Protein AF-A0AAE9WP97-F1 (afdb_monomer_lite)

Secondary structure (DSSP, 8-state):
--HHHHHHHHHHHHHHHSHHHHHHHHHHHHHTT-HHHHHHS-HHHHHHHHHHHHHHHHH-THHHHHTHHHHHHHHH---TTHHHHHHHHHHHHHHHHHT----HHHHHHHHHHHHHHHHT-----HHHHHHHHHHHHHHHHH-HHHHHHHHHHHHH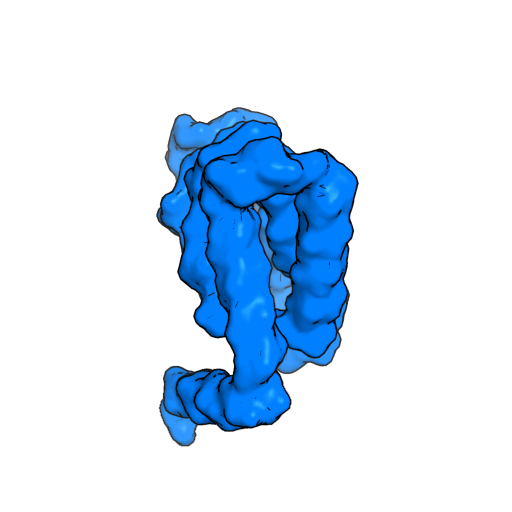HHHSTTS-HHHHHHHHHHHHHHHHHHHHHHT-

Foldseek 3Di:
DDLVVVVVVVLVVVCVVCVVLLVVLLVLLVLLQDQVSVVVDDPVNNVVSLVVNLVSCLVVVCSCLVCLVSLLVSQVRDYPCNVVNLLSSLVSLLVSQVSDPDDPSVLVSSVVSLLVSLVPDLNQDPSNLVSSLNSLLSSLLVPVVCVVVSLVSLVVVLVPPRHDPVSNVVSVVSSVVSVVSVVVVVVD

pLDDT: mean 73.39, std 14.15, range [27.31, 90.81]

Structure (mmCIF, N/CA/C/O backbone):
data_AF-A0AAE9WP97-F1
#
_entry.id   AF-A0AAE9WP97-F1
#
loop_
_atom_site.group_PDB
_atom_site.id
_atom_site.type_symbol
_atom_site.label_atom_id
_atom_site.label_alt_id
_atom_site.label_comp_id
_atom_site.label_asym_id
_atom_site.label_entity_id
_atom_site.label_seq_id
_atom_site.pdbx_PDB_ins_code
_atom_site.Cartn_x
_atom_site.Cartn_y
_atom_site.Cartn_z
_atom_site.occupancy
_atom_site.B_iso_or_equiv
_atom_site.auth_seq_id
_atom_site.auth_comp_id
_atom_site.auth_asym_id
_atom_site.auth_atom_id
_atom_site.pdbx_PDB_model_num
ATOM 1 N N . MET A 1 1 ? -30.668 -9.264 4.428 1.00 39.56 1 MET A N 1
ATOM 2 C CA . MET A 1 1 ? -29.769 -9.662 3.318 1.00 39.56 1 MET A CA 1
ATOM 3 C C . MET A 1 1 ? -28.349 -9.719 3.865 1.00 39.56 1 MET A C 1
ATOM 5 O O . MET A 1 1 ? -27.879 -8.707 4.369 1.00 39.56 1 MET A O 1
ATOM 9 N N . ASN A 1 2 ? -27.726 -10.898 3.888 1.00 35.22 2 ASN A N 1
ATOM 10 C CA . ASN A 1 2 ? -26.444 -11.140 4.563 1.00 35.22 2 ASN A CA 1
ATOM 11 C C . ASN A 1 2 ? -25.343 -10.182 4.030 1.00 35.22 2 ASN A C 1
ATOM 13 O O . ASN A 1 2 ? -25.279 -9.916 2.827 1.00 35.22 2 ASN A O 1
ATOM 17 N N . LYS A 1 3 ? -24.535 -9.601 4.936 1.00 35.41 3 LYS A N 1
ATOM 18 C CA . LYS A 1 3 ? -23.550 -8.526 4.676 1.00 35.41 3 LYS A CA 1
ATOM 19 C C . LYS A 1 3 ? -22.630 -8.855 3.495 1.00 35.41 3 LYS A C 1
ATOM 21 O O . LYS A 1 3 ? -22.416 -8.006 2.629 1.00 35.41 3 LYS A O 1
ATOM 26 N N . TYR A 1 4 ? -22.220 -10.118 3.390 1.00 32.94 4 TYR A N 1
ATOM 27 C CA . TYR A 1 4 ? -21.397 -10.633 2.294 1.00 32.94 4 TYR A CA 1
ATOM 28 C C . TYR A 1 4 ? -22.107 -10.589 0.934 1.00 32.94 4 TYR A C 1
ATOM 30 O O . TYR A 1 4 ? -21.508 -10.195 -0.063 1.00 32.94 4 TYR A O 1
ATOM 38 N N . PHE A 1 5 ? -23.408 -10.886 0.886 1.00 27.31 5 PHE A N 1
ATOM 39 C CA . PHE A 1 5 ? -24.194 -10.810 -0.349 1.00 27.31 5 PHE A CA 1
ATOM 40 C C . PHE A 1 5 ? -24.416 -9.367 -0.800 1.00 27.31 5 PHE A C 1
ATOM 42 O O . PHE A 1 5 ? -24.386 -9.083 -1.993 1.00 27.31 5 PHE A O 1
ATOM 49 N N . ARG A 1 6 ? -24.582 -8.419 0.130 1.00 34.31 6 ARG A N 1
ATOM 50 C CA . ARG A 1 6 ? -24.717 -6.995 -0.223 1.00 34.31 6 ARG A CA 1
ATOM 51 C C . ARG A 1 6 ? -23.432 -6.446 -0.846 1.00 34.31 6 ARG A C 1
ATOM 53 O O . ARG A 1 6 ? -23.516 -5.691 -1.812 1.00 34.31 6 ARG A O 1
ATOM 60 N N . VAL A 1 7 ? -22.268 -6.827 -0.318 1.00 40.97 7 VAL A N 1
ATOM 61 C CA . VAL A 1 7 ? -20.953 -6.481 -0.885 1.00 40.97 7 VAL A CA 1
ATOM 62 C C . VAL A 1 7 ? -20.749 -7.170 -2.235 1.00 40.97 7 VAL A C 1
ATOM 64 O O . VAL A 1 7 ? -20.377 -6.502 -3.196 1.00 40.97 7 VAL A O 1
ATOM 67 N N . TYR A 1 8 ? -21.090 -8.455 -2.355 1.00 32.84 8 TYR A N 1
ATOM 68 C CA . TYR A 1 8 ? -21.032 -9.213 -3.609 1.00 32.84 8 TYR A CA 1
ATOM 69 C C . TYR A 1 8 ? -21.888 -8.573 -4.716 1.00 32.84 8 TYR A C 1
ATOM 71 O O . TYR A 1 8 ? -21.368 -8.221 -5.774 1.00 32.84 8 TYR A O 1
ATOM 79 N N . PHE A 1 9 ? -23.169 -8.293 -4.449 1.00 32.66 9 PHE A N 1
ATOM 80 C CA . PHE A 1 9 ? -24.058 -7.648 -5.419 1.00 32.66 9 PHE A CA 1
ATOM 81 C C . PHE A 1 9 ? -23.664 -6.195 -5.711 1.00 32.66 9 PHE A C 1
ATOM 83 O O . PHE A 1 9 ? -23.735 -5.777 -6.863 1.00 32.66 9 PHE A O 1
ATOM 90 N N . LYS A 1 10 ? -23.185 -5.421 -4.723 1.00 43.47 10 LYS A N 1
ATOM 91 C CA . LYS A 1 10 ? -22.641 -4.071 -4.976 1.00 43.47 10 LYS A CA 1
ATOM 92 C C . LYS A 1 10 ? -21.382 -4.111 -5.841 1.00 43.47 10 LYS A C 1
ATOM 94 O O . LYS A 1 10 ? -21.182 -3.189 -6.626 1.00 43.47 10 LYS A O 1
ATOM 99 N N . THR A 1 11 ? -20.556 -5.143 -5.699 1.00 46.88 11 THR A N 1
ATOM 100 C CA . THR A 1 11 ? -19.331 -5.339 -6.486 1.00 46.88 11 THR A CA 1
ATOM 101 C C . THR A 1 11 ? -19.659 -5.757 -7.921 1.00 46.88 11 THR A C 1
ATOM 103 O O . THR A 1 11 ? -19.132 -5.163 -8.856 1.00 46.88 11 THR A O 1
ATOM 106 N N . ILE A 1 12 ? -20.605 -6.682 -8.107 1.00 35.59 12 ILE A N 1
ATOM 107 C CA . ILE A 1 12 ? -21.071 -7.148 -9.429 1.00 35.59 12 ILE A CA 1
ATOM 108 C C . ILE A 1 12 ? -21.861 -6.075 -10.182 1.00 35.59 12 ILE A C 1
ATOM 110 O O . ILE A 1 12 ? -21.690 -5.886 -11.382 1.00 35.59 12 ILE A O 1
ATOM 114 N N . LEU A 1 13 ? -22.728 -5.327 -9.500 1.00 39.44 13 LEU A N 1
ATOM 115 C CA . LEU A 1 13 ? -23.475 -4.242 -10.144 1.00 39.44 13 LEU A CA 1
ATOM 116 C C . LEU A 1 13 ? -22.566 -3.062 -10.509 1.00 39.44 13 LEU A C 1
ATOM 118 O O . LEU A 1 13 ? -22.835 -2.346 -11.470 1.00 39.44 13 LEU A O 1
ATOM 122 N N . TRP A 1 14 ? -21.474 -2.869 -9.768 1.00 48.28 14 TRP A N 1
ATOM 123 C CA . TRP A 1 14 ? -20.462 -1.870 -10.089 1.00 48.28 14 TRP A CA 1
ATOM 124 C C . TRP A 1 14 ? -19.552 -2.307 -11.250 1.00 48.28 14 TRP A C 1
ATOM 126 O O . TRP A 1 14 ? -19.148 -1.452 -12.039 1.00 48.28 14 TRP A O 1
ATOM 136 N N . SER A 1 15 ? -19.298 -3.613 -11.419 1.00 53.06 15 SER A N 1
ATOM 137 C CA . SER A 1 15 ? -18.438 -4.123 -12.495 1.00 53.06 15 SER A CA 1
ATOM 138 C C . SER A 1 15 ? -18.998 -3.845 -13.892 1.00 53.06 15 SER A C 1
ATOM 140 O O . SER A 1 15 ? -18.226 -3.465 -14.759 1.00 53.06 15 SER A O 1
ATOM 142 N N . LYS A 1 16 ? -20.321 -3.908 -14.109 1.00 54.44 16 LYS A N 1
ATOM 143 C CA . LYS A 1 16 ? -20.917 -3.693 -15.447 1.00 54.44 16 LYS A CA 1
ATOM 144 C C . LYS A 1 16 ? -20.829 -2.256 -15.981 1.00 54.44 16 LYS A C 1
ATOM 146 O O . LYS A 1 16 ? -20.751 -2.062 -17.186 1.00 54.44 16 LYS A O 1
ATOM 151 N N . LYS A 1 17 ? -20.872 -1.231 -15.118 1.00 57.44 17 LYS A N 1
ATOM 152 C CA . LYS A 1 17 ? -20.859 0.187 -15.555 1.00 57.44 17 LYS A CA 1
ATOM 153 C C . LYS A 1 17 ? -19.439 0.746 -15.722 1.00 57.44 17 LYS A C 1
ATOM 155 O O . LYS A 1 17 ? -19.234 1.685 -16.483 1.00 57.44 17 LYS A O 1
ATOM 160 N N . ASN A 1 18 ? -18.473 0.135 -15.036 1.00 65.19 18 ASN A N 1
ATOM 161 C CA . ASN A 1 18 ? -17.072 0.554 -14.967 1.00 65.19 18 ASN A CA 1
ATOM 162 C C . ASN A 1 18 ? -16.110 -0.563 -15.412 1.00 65.19 18 ASN A C 1
ATOM 164 O O . ASN A 1 18 ? -14.945 -0.575 -15.016 1.00 65.19 18 ASN A O 1
ATOM 168 N N . GLU A 1 19 ? -16.592 -1.505 -16.225 1.00 76.31 19 GLU A N 1
ATOM 169 C CA . GLU A 1 19 ? -15.829 -2.673 -16.680 1.00 76.31 19 GLU A CA 1
ATOM 170 C C . GLU A 1 19 ? -14.521 -2.246 -17.353 1.00 76.31 19 GLU A C 1
ATOM 172 O O . GLU A 1 19 ? -13.452 -2.762 -17.045 1.00 76.31 19 GLU A O 1
ATOM 177 N N . TRP A 1 20 ? -14.582 -1.208 -18.188 1.00 76.25 20 TRP A N 1
ATOM 178 C CA . TRP A 1 20 ? -13.416 -0.648 -18.863 1.00 76.25 20 TRP A CA 1
ATOM 179 C C . TRP A 1 20 ? -12.385 -0.066 -17.878 1.00 76.25 20 TRP A C 1
ATOM 181 O O . TRP A 1 20 ? -11.194 -0.324 -18.029 1.00 76.25 20 TRP A O 1
ATOM 191 N N . LEU A 1 21 ? -12.818 0.641 -16.823 1.00 81.88 21 LEU A N 1
ATOM 192 C CA . LEU A 1 21 ? -11.921 1.151 -15.775 1.00 81.88 21 LEU A CA 1
ATOM 193 C C . LEU A 1 21 ? -11.236 0.006 -15.035 1.00 81.88 21 LEU A C 1
ATOM 195 O O . LEU A 1 21 ? -10.036 0.073 -14.775 1.00 81.88 21 LEU A O 1
ATOM 199 N N . TYR A 1 22 ? -11.983 -1.051 -14.716 1.00 85.12 22 TYR A N 1
ATOM 200 C CA . TYR A 1 22 ? -11.428 -2.253 -14.103 1.00 85.12 22 TYR A CA 1
ATOM 201 C C . TYR A 1 22 ? -10.366 -2.900 -15.002 1.00 85.12 22 TYR A C 1
ATOM 203 O O . TYR A 1 22 ? -9.250 -3.141 -14.536 1.00 85.12 22 TYR A O 1
ATOM 211 N N . GLN A 1 23 ? -10.673 -3.121 -16.285 1.00 82.06 23 GLN A N 1
ATOM 212 C CA . GLN A 1 23 ? -9.746 -3.757 -17.228 1.00 82.06 23 GLN A CA 1
ATOM 213 C C . GLN A 1 23 ? -8.485 -2.912 -17.455 1.00 82.06 23 GLN A C 1
ATOM 215 O O . GLN A 1 23 ? -7.377 -3.443 -17.381 1.00 82.06 23 GLN A O 1
ATOM 220 N N . ILE A 1 24 ? -8.628 -1.596 -17.650 1.00 80.88 24 ILE A N 1
ATOM 221 C CA . ILE A 1 24 ? -7.484 -0.684 -17.809 1.00 80.88 24 ILE A CA 1
ATOM 222 C C . ILE A 1 24 ? -6.619 -0.688 -16.549 1.00 80.88 24 ILE A C 1
ATOM 224 O O . ILE A 1 24 ? -5.403 -0.838 -16.642 1.00 80.88 24 ILE A O 1
ATOM 228 N N . THR A 1 25 ? -7.227 -0.578 -15.366 1.00 88.69 25 THR A N 1
ATOM 229 C CA . THR A 1 25 ? -6.482 -0.575 -14.097 1.00 88.69 25 THR A CA 1
ATOM 230 C C . THR A 1 25 ? -5.721 -1.881 -13.911 1.00 88.69 25 THR A C 1
ATOM 232 O O . THR A 1 25 ? -4.538 -1.866 -13.576 1.00 88.69 25 THR A O 1
ATOM 235 N N . LYS A 1 26 ? -6.368 -3.018 -14.179 1.00 88.25 26 LYS A N 1
ATOM 236 C CA . LYS A 1 26 ? -5.737 -4.336 -14.100 1.00 88.25 26 LYS A CA 1
ATOM 237 C C . LYS A 1 26 ? -4.560 -4.461 -15.069 1.00 88.25 26 LYS A C 1
ATOM 239 O O . LYS A 1 26 ? -3.504 -4.953 -14.676 1.00 88.25 26 LYS A O 1
ATOM 244 N N . LEU A 1 27 ? -4.716 -3.979 -16.303 1.00 84.12 27 LEU A N 1
ATOM 245 C CA . LEU A 1 27 ? -3.652 -3.979 -17.304 1.00 84.12 27 LEU A CA 1
ATOM 246 C C . LEU A 1 27 ? -2.473 -3.106 -16.867 1.00 84.12 27 LEU A C 1
ATOM 248 O O . LEU A 1 27 ? -1.335 -3.561 -16.933 1.00 84.12 27 LEU A O 1
ATOM 252 N N . VAL A 1 28 ? -2.724 -1.894 -16.364 1.00 86.44 28 VAL A N 1
ATOM 253 C CA . VAL A 1 28 ? -1.668 -1.006 -15.847 1.00 86.44 28 VAL A CA 1
ATOM 254 C C . VAL A 1 28 ? -0.918 -1.667 -14.689 1.00 86.44 28 VAL A C 1
ATOM 256 O O . VAL A 1 28 ? 0.310 -1.703 -14.705 1.00 86.44 28 VAL A O 1
ATOM 259 N N . LEU A 1 29 ? -1.632 -2.254 -13.722 1.00 90.81 29 LEU A N 1
ATOM 260 C CA . LEU A 1 29 ? -1.013 -2.971 -12.600 1.00 90.81 29 LEU A CA 1
ATOM 261 C C . LEU A 1 29 ? -0.161 -4.152 -13.070 1.00 90.81 29 LEU A C 1
ATOM 263 O O . LEU A 1 29 ? 0.931 -4.354 -12.546 1.00 90.81 29 LEU A O 1
ATOM 267 N N . TYR A 1 30 ? -0.629 -4.907 -14.066 1.00 88.06 30 TYR A N 1
ATOM 268 C CA . TYR A 1 30 ? 0.138 -5.996 -14.665 1.00 88.06 30 TYR A CA 1
ATOM 269 C C . TYR A 1 30 ? 1.420 -5.480 -15.330 1.00 88.06 30 TYR A C 1
ATOM 271 O O . TYR A 1 30 ? 2.505 -5.981 -15.046 1.00 88.06 30 TYR A O 1
ATOM 279 N N . LYS A 1 31 ? 1.323 -4.429 -16.152 1.00 84.44 31 LYS A N 1
ATOM 280 C CA . LYS A 1 31 ? 2.477 -3.831 -16.842 1.00 84.44 31 LYS A CA 1
ATOM 281 C C . LYS A 1 31 ? 3.520 -3.286 -15.866 1.00 84.44 31 LYS A C 1
ATOM 283 O O . LYS A 1 31 ? 4.708 -3.478 -16.095 1.00 84.44 31 LYS A O 1
ATOM 288 N N . LEU A 1 32 ? 3.086 -2.691 -14.754 1.00 87.06 32 LEU A N 1
ATOM 289 C CA . LEU A 1 32 ? 3.971 -2.202 -13.691 1.00 87.06 32 LEU A CA 1
ATOM 290 C C . LEU A 1 32 ? 4.697 -3.318 -12.921 1.00 87.06 32 LEU A C 1
ATOM 292 O O . LEU A 1 32 ? 5.607 -3.017 -12.154 1.00 87.06 32 LEU A O 1
ATOM 296 N N . ARG A 1 33 ? 4.328 -4.591 -13.106 1.00 86.19 33 ARG A N 1
ATOM 297 C CA . ARG A 1 33 ? 5.086 -5.726 -12.557 1.00 86.19 33 ARG A CA 1
ATOM 298 C C . ARG A 1 33 ? 6.120 -6.305 -13.500 1.00 86.19 33 ARG A C 1
ATOM 300 O O . ARG A 1 33 ? 7.051 -6.956 -13.040 1.00 86.19 33 ARG A O 1
ATOM 307 N N . CYS A 1 34 ? 5.920 -6.166 -14.801 1.00 87.12 34 CYS A N 1
ATOM 308 C CA . CYS A 1 34 ? 6.773 -6.814 -15.783 1.00 87.12 34 CYS A CA 1
ATOM 309 C C . CYS A 1 34 ? 8.123 -6.092 -15.831 1.00 87.12 34 CYS A C 1
ATOM 311 O O . CYS A 1 34 ? 8.193 -4.969 -16.329 1.00 87.12 34 CYS A O 1
ATOM 313 N N . SER A 1 35 ? 9.187 -6.729 -15.335 1.00 84.62 35 SER A N 1
ATOM 314 C CA . SER A 1 35 ? 10.543 -6.161 -15.327 1.00 84.62 35 SER A CA 1
ATOM 315 C C . SER A 1 35 ? 10.996 -5.750 -16.726 1.00 84.62 35 SER A C 1
ATOM 317 O O . SER A 1 35 ? 11.428 -4.620 -16.902 1.00 84.62 35 SER A O 1
ATOM 319 N N . GLU A 1 36 ? 10.764 -6.603 -17.724 1.00 84.06 36 GLU A N 1
ATOM 320 C CA . GLU A 1 36 ? 11.066 -6.340 -19.140 1.00 84.06 36 GLU A CA 1
ATOM 321 C C . GLU A 1 36 ? 10.408 -5.045 -19.644 1.00 84.06 36 GLU A C 1
ATOM 323 O O . GLU A 1 36 ? 11.003 -4.257 -20.370 1.00 84.06 36 GLU A O 1
ATOM 328 N N . ILE A 1 37 ? 9.168 -4.783 -19.222 1.00 82.25 37 ILE A N 1
ATOM 329 C CA . ILE A 1 37 ? 8.421 -3.588 -19.631 1.00 82.25 37 ILE A CA 1
ATOM 330 C C . ILE A 1 37 ? 8.945 -2.363 -18.894 1.00 82.25 37 ILE A C 1
ATOM 332 O O . ILE A 1 37 ? 9.091 -1.298 -19.489 1.00 82.25 37 ILE A O 1
ATOM 336 N N . LEU A 1 38 ? 9.244 -2.505 -17.604 1.00 84.94 38 LEU A N 1
ATOM 337 C CA . LEU A 1 38 ? 9.832 -1.432 -16.814 1.00 84.94 38 LEU A CA 1
ATOM 338 C C . LEU A 1 38 ? 11.226 -1.039 -17.314 1.00 84.94 38 LEU A C 1
ATOM 340 O O . LEU A 1 38 ? 11.576 0.127 -17.208 1.00 84.94 38 LEU A O 1
ATOM 344 N N . GLU A 1 39 ? 12.005 -1.973 -17.855 1.00 82.12 39 GLU A N 1
ATOM 345 C CA . GLU A 1 39 ? 13.323 -1.699 -18.441 1.00 82.12 39 GLU A CA 1
ATOM 346 C C . GLU A 1 39 ? 13.228 -0.878 -19.732 1.00 82.12 39 GLU A C 1
ATOM 348 O O . GLU A 1 39 ? 14.063 -0.006 -19.967 1.00 82.12 39 GLU A O 1
ATOM 353 N N . ILE A 1 40 ? 12.183 -1.105 -20.533 1.00 85.38 40 ILE A N 1
ATOM 354 C CA . ILE A 1 40 ? 11.910 -0.332 -21.755 1.00 85.38 40 ILE A CA 1
ATOM 355 C C . ILE A 1 40 ? 11.386 1.072 -21.415 1.00 85.38 40 ILE A C 1
ATOM 357 O O . ILE A 1 40 ? 11.645 2.039 -22.136 1.00 85.38 40 ILE A O 1
ATOM 361 N N . LEU A 1 41 ? 10.627 1.203 -20.326 1.00 80.94 41 LEU A N 1
ATOM 362 C CA . LEU A 1 41 ? 10.060 2.478 -19.903 1.00 80.94 41 LEU A CA 1
ATOM 363 C C . LEU A 1 41 ? 11.086 3.319 -19.137 1.00 80.94 41 LEU A C 1
ATOM 365 O O . LEU A 1 41 ? 11.706 2.885 -18.168 1.00 80.94 41 LEU A O 1
ATOM 369 N N . ASN A 1 42 ? 11.199 4.595 -19.504 1.00 83.50 42 ASN A N 1
ATOM 370 C CA . ASN A 1 42 ? 11.964 5.531 -18.692 1.00 83.50 42 ASN A CA 1
ATOM 371 C C . ASN A 1 42 ? 11.206 5.890 -17.394 1.00 83.50 42 ASN A C 1
ATOM 373 O O . ASN A 1 42 ? 9.988 5.715 -17.259 1.00 83.50 42 ASN A O 1
ATOM 377 N N . LYS A 1 43 ? 11.944 6.443 -16.427 1.00 85.81 43 LYS A N 1
ATOM 378 C CA . LYS A 1 43 ? 11.420 6.835 -15.111 1.00 85.81 43 LYS A CA 1
ATOM 379 C C . LYS A 1 43 ? 10.212 7.775 -15.189 1.00 85.81 43 LYS A C 1
ATOM 381 O O . LYS A 1 43 ? 9.332 7.693 -14.332 1.00 85.81 43 LYS A O 1
ATOM 386 N N . ASP A 1 44 ? 10.172 8.678 -16.164 1.00 83.00 44 ASP A N 1
ATOM 387 C CA . ASP A 1 44 ? 9.102 9.671 -16.276 1.00 83.00 44 ASP A CA 1
ATOM 388 C C . ASP A 1 44 ? 7.821 9.065 -16.856 1.00 83.00 44 ASP A C 1
ATOM 390 O O . ASP A 1 44 ? 6.743 9.325 -16.322 1.00 83.00 44 ASP A O 1
ATOM 394 N N . CYS A 1 45 ? 7.922 8.142 -17.816 1.00 82.69 45 CYS A N 1
ATOM 395 C CA . CYS A 1 45 ? 6.791 7.334 -18.276 1.00 82.69 45 CYS A CA 1
ATOM 396 C C . CYS A 1 45 ? 6.162 6.539 -17.123 1.00 82.69 45 CYS A C 1
ATOM 398 O O . CYS A 1 45 ? 4.938 6.498 -16.987 1.00 82.69 45 CYS A O 1
ATOM 400 N N . ILE A 1 46 ? 6.988 5.951 -16.252 1.00 84.31 46 ILE A N 1
ATOM 401 C CA . ILE A 1 46 ? 6.505 5.210 -15.078 1.00 84.31 46 ILE A CA 1
ATOM 402 C C . ILE A 1 46 ? 5.769 6.144 -14.109 1.00 84.31 46 ILE A C 1
ATOM 404 O O . ILE A 1 46 ? 4.694 5.793 -13.622 1.00 84.31 46 ILE A O 1
ATOM 408 N N . LYS A 1 47 ? 6.292 7.351 -13.850 1.00 86.31 47 LYS A N 1
ATOM 409 C CA . LYS A 1 47 ? 5.594 8.343 -13.013 1.00 86.31 47 LYS A CA 1
ATOM 410 C C . LYS A 1 47 ? 4.245 8.742 -13.604 1.00 86.31 47 LYS A C 1
ATOM 412 O O . LYS A 1 47 ? 3.280 8.832 -12.852 1.00 86.31 47 LYS A O 1
ATOM 417 N N . GLU A 1 48 ? 4.162 8.977 -14.910 1.00 82.75 48 GLU A N 1
ATOM 418 C CA . GLU A 1 48 ? 2.898 9.346 -15.558 1.00 82.75 48 GLU A CA 1
ATOM 419 C C . GLU A 1 48 ? 1.869 8.209 -15.493 1.00 82.75 48 GLU A C 1
ATOM 421 O O . GLU A 1 48 ? 0.710 8.453 -15.151 1.00 82.75 48 GLU A O 1
ATOM 426 N N . LEU A 1 49 ? 2.292 6.952 -15.682 1.00 85.94 49 LEU A N 1
ATOM 427 C CA . LEU A 1 49 ? 1.425 5.787 -15.459 1.00 85.94 49 LEU A CA 1
ATOM 428 C C . LEU A 1 49 ? 0.910 5.723 -14.014 1.00 85.94 49 LEU A C 1
ATOM 430 O O . LEU A 1 49 ? -0.279 5.491 -13.792 1.00 85.94 49 LEU A O 1
ATOM 434 N N . LEU A 1 50 ? 1.778 5.969 -13.029 1.00 86.50 50 LEU A N 1
ATOM 435 C CA . LEU A 1 50 ? 1.411 5.971 -11.610 1.00 86.50 50 LEU A CA 1
ATOM 436 C C . LEU A 1 50 ? 0.487 7.146 -11.242 1.00 86.50 50 LEU A C 1
ATOM 438 O O . LEU A 1 50 ? -0.446 6.960 -10.461 1.00 86.50 50 LEU A O 1
ATOM 442 N N . LYS A 1 51 ? 0.680 8.335 -11.827 1.00 82.69 51 LYS A N 1
ATOM 443 C CA . LYS A 1 51 ? -0.243 9.477 -11.679 1.00 82.69 51 LYS A CA 1
ATOM 444 C C . LYS A 1 51 ? -1.609 9.181 -12.297 1.00 82.69 51 LYS A C 1
ATOM 446 O O . LYS A 1 51 ? -2.636 9.475 -11.686 1.00 82.69 51 LYS A O 1
ATOM 451 N N . GLY A 1 52 ? -1.634 8.574 -13.484 1.00 80.88 52 GLY A N 1
ATOM 452 C CA . GLY A 1 52 ? -2.869 8.126 -14.129 1.00 80.88 52 GLY A CA 1
ATOM 453 C C . GLY A 1 52 ? -3.617 7.114 -13.262 1.00 80.88 52 GLY A C 1
ATOM 454 O O . GLY A 1 52 ? -4.809 7.281 -12.996 1.00 80.88 52 GLY A O 1
ATOM 455 N N . LEU A 1 53 ? -2.894 6.123 -12.736 1.00 86.94 53 LEU A N 1
ATOM 456 C CA . LEU A 1 53 ? -3.419 5.139 -11.791 1.00 86.94 53 LEU A CA 1
ATOM 457 C C . LEU A 1 53 ? -3.992 5.809 -10.532 1.00 86.94 53 LEU A C 1
ATOM 459 O O . LEU A 1 53 ? -5.103 5.480 -10.114 1.00 86.94 53 LEU A O 1
ATOM 463 N N . TYR A 1 54 ? -3.283 6.788 -9.967 1.00 84.38 54 TYR A N 1
ATOM 464 C CA . TYR A 1 54 ? -3.756 7.563 -8.821 1.00 84.38 54 TYR A CA 1
ATOM 465 C C . TYR A 1 54 ? -5.068 8.286 -9.111 1.00 84.38 54 TYR A C 1
ATOM 467 O O . TYR A 1 54 ? -6.018 8.155 -8.340 1.00 84.38 54 TYR A O 1
ATOM 475 N N . ASN A 1 55 ? -5.165 8.978 -10.245 1.00 82.00 55 ASN A N 1
ATOM 476 C CA . ASN A 1 55 ? -6.383 9.685 -10.636 1.00 82.00 55 ASN A CA 1
ATOM 477 C C . ASN A 1 55 ? -7.567 8.728 -10.841 1.00 82.00 55 ASN A C 1
ATOM 479 O O . ASN A 1 55 ? -8.686 9.024 -10.413 1.00 82.00 55 ASN A O 1
ATOM 483 N N . ILE A 1 56 ? -7.325 7.564 -11.452 1.00 82.69 56 ILE A N 1
ATOM 484 C CA . ILE A 1 56 ? -8.350 6.533 -11.644 1.00 82.69 56 ILE A CA 1
ATOM 485 C C . ILE A 1 56 ? -8.881 6.050 -10.292 1.00 82.69 56 ILE A C 1
ATOM 487 O O . ILE A 1 56 ? -10.097 6.045 -10.083 1.00 82.69 56 ILE A O 1
ATOM 491 N N . ILE A 1 57 ? -7.991 5.676 -9.367 1.00 82.19 57 ILE A N 1
ATOM 492 C CA . ILE A 1 57 ? -8.377 5.093 -8.075 1.00 82.19 57 ILE A CA 1
ATOM 493 C C . ILE A 1 57 ? -8.990 6.149 -7.162 1.00 82.19 57 ILE A C 1
ATOM 495 O O . ILE A 1 57 ? -9.998 5.863 -6.529 1.00 82.19 57 ILE A O 1
ATOM 499 N N . LYS A 1 58 ? -8.461 7.376 -7.139 1.00 77.88 58 LYS A N 1
ATOM 500 C CA . LYS A 1 58 ? -9.038 8.495 -6.378 1.00 77.88 58 LYS A CA 1
ATOM 501 C C . LYS A 1 58 ? -10.523 8.701 -6.699 1.00 77.88 58 LYS A C 1
ATOM 503 O O . LYS A 1 58 ? -11.334 8.898 -5.801 1.00 77.88 58 LYS A O 1
ATOM 508 N N . ASN A 1 59 ? -10.894 8.594 -7.973 1.00 75.06 59 ASN A N 1
ATOM 509 C CA . ASN A 1 59 ? -12.286 8.730 -8.408 1.00 75.06 59 ASN A CA 1
ATOM 510 C C . ASN A 1 59 ? -13.091 7.422 -8.283 1.00 75.06 59 ASN A C 1
ATOM 512 O O . ASN A 1 59 ? -14.319 7.433 -8.360 1.00 75.06 59 ASN A O 1
ATOM 516 N N . ASN A 1 60 ? -12.416 6.285 -8.087 1.00 76.44 60 ASN A N 1
ATOM 517 C CA . ASN A 1 60 ? -13.000 4.945 -8.108 1.00 76.44 60 ASN A CA 1
ATOM 518 C C . ASN A 1 60 ? -12.385 4.054 -7.027 1.00 76.44 60 ASN A C 1
ATOM 520 O O . ASN A 1 60 ? -11.894 2.964 -7.308 1.00 76.44 60 ASN A O 1
ATOM 524 N N . TYR A 1 61 ? -12.455 4.503 -5.778 1.00 74.44 61 TYR A N 1
ATOM 525 C CA . TYR A 1 61 ? -11.808 3.899 -4.611 1.00 74.44 61 TYR A CA 1
ATOM 526 C C . TYR A 1 61 ? -12.064 2.372 -4.494 1.00 74.44 61 TYR A C 1
ATOM 528 O O . TYR A 1 61 ? -11.177 1.592 -4.150 1.00 74.44 61 TYR A O 1
ATOM 536 N N . ARG A 1 62 ? -13.250 1.901 -4.920 1.00 75.44 62 ARG A N 1
ATOM 537 C CA . ARG A 1 62 ? -13.615 0.471 -4.977 1.00 75.44 62 ARG A CA 1
ATOM 538 C C . ARG A 1 62 ? -12.688 -0.380 -5.849 1.00 75.44 62 ARG A C 1
ATOM 540 O O . ARG A 1 62 ? -12.587 -1.576 -5.596 1.00 75.44 62 ARG A O 1
ATOM 547 N N . LEU A 1 63 ? -12.002 0.202 -6.836 1.00 80.31 63 LEU A N 1
ATOM 548 C CA . LEU A 1 63 ? -10.997 -0.504 -7.637 1.00 80.31 63 LEU A CA 1
ATOM 549 C C . LEU A 1 63 ? -9.893 -1.062 -6.743 1.00 80.31 63 LEU A C 1
ATOM 551 O O . LEU A 1 63 ? -9.442 -2.175 -6.988 1.00 80.31 63 LEU A O 1
ATOM 555 N N . LEU A 1 64 ? -9.511 -0.336 -5.686 1.00 79.25 64 LEU A N 1
ATOM 556 C CA . LEU A 1 64 ? -8.516 -0.808 -4.728 1.00 79.25 64 LEU A CA 1
ATOM 557 C C . LEU A 1 64 ? -8.977 -2.097 -4.031 1.00 79.25 64 LEU A C 1
ATOM 559 O O . LEU A 1 64 ? -8.196 -3.032 -3.883 1.00 79.25 64 LEU A O 1
ATOM 563 N N . LEU A 1 65 ? -10.259 -2.162 -3.658 1.00 75.38 65 LEU A N 1
ATOM 564 C CA . LEU A 1 65 ? -10.857 -3.322 -2.992 1.00 75.38 65 LEU A CA 1
ATOM 565 C C . LEU A 1 65 ? -10.926 -4.530 -3.936 1.00 75.38 65 LEU A C 1
ATOM 567 O O . LEU A 1 65 ? -10.505 -5.632 -3.582 1.00 75.38 65 LEU A O 1
ATOM 571 N N . VAL A 1 66 ? -11.433 -4.320 -5.156 1.00 79.94 66 VAL A N 1
ATOM 572 C CA . VAL A 1 66 ? -11.619 -5.396 -6.144 1.00 79.94 66 VAL A CA 1
ATOM 573 C C . VAL A 1 66 ? -10.274 -5.928 -6.649 1.00 79.94 66 VAL A C 1
ATOM 575 O O . VAL A 1 66 ? -10.116 -7.132 -6.839 1.00 79.94 66 VAL A O 1
ATOM 578 N N . LEU A 1 67 ? -9.285 -5.051 -6.832 1.00 84.12 67 LEU A N 1
ATOM 579 C CA . LEU A 1 67 ? -7.951 -5.398 -7.325 1.00 84.12 67 LEU A CA 1
ATOM 580 C C . LEU A 1 67 ? -6.927 -5.566 -6.193 1.00 84.12 67 LEU A C 1
ATOM 582 O O . LEU A 1 67 ? -5.729 -5.542 -6.462 1.00 84.12 67 LEU A O 1
ATOM 586 N N . LYS A 1 68 ? -7.350 -5.765 -4.936 1.00 81.56 68 LYS A N 1
ATOM 587 C CA . LYS A 1 68 ? -6.440 -5.804 -3.773 1.00 81.56 68 LYS A CA 1
ATOM 58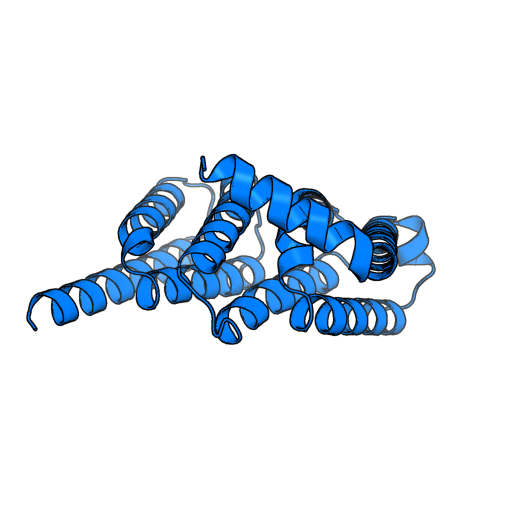8 C C . LYS A 1 68 ? -5.261 -6.759 -3.948 1.00 81.56 68 LYS A C 1
ATOM 590 O O . LYS A 1 68 ? -4.126 -6.402 -3.657 1.00 81.56 68 LYS A O 1
ATOM 595 N N . ASN A 1 69 ? -5.511 -7.951 -4.490 1.00 81.69 69 ASN A N 1
ATOM 596 C CA . ASN A 1 69 ? -4.463 -8.941 -4.728 1.00 81.69 69 ASN A CA 1
ATOM 597 C C . ASN A 1 69 ? -3.457 -8.424 -5.754 1.00 81.69 69 ASN A C 1
ATOM 599 O O . ASN A 1 69 ? -2.261 -8.673 -5.621 1.00 81.69 69 ASN A O 1
ATOM 603 N N . GLU A 1 70 ? -3.929 -7.657 -6.738 1.00 86.44 70 GLU A N 1
ATOM 604 C CA . GLU A 1 70 ? -3.048 -7.080 -7.730 1.00 86.44 70 GLU A CA 1
ATOM 605 C C . GLU A 1 70 ? -2.152 -5.981 -7.126 1.00 86.44 70 GLU A C 1
ATOM 607 O O . GLU A 1 70 ? -0.948 -5.925 -7.382 1.00 86.44 70 GLU A O 1
ATOM 612 N N . PHE A 1 71 ? -2.694 -5.148 -6.242 1.00 86.25 71 PHE A N 1
ATOM 613 C CA . PHE A 1 71 ? -1.871 -4.201 -5.488 1.00 86.25 71 PHE A CA 1
ATOM 614 C C . PHE A 1 71 ? -0.867 -4.917 -4.573 1.00 86.25 71 PHE A C 1
ATOM 616 O O . PHE A 1 71 ? 0.302 -4.544 -4.559 1.00 86.25 71 PHE A O 1
ATOM 623 N N . ILE A 1 72 ? -1.277 -5.985 -3.873 1.00 80.81 72 ILE A N 1
ATOM 624 C CA . ILE A 1 72 ? -0.391 -6.754 -2.977 1.00 80.81 72 ILE A CA 1
ATOM 625 C C . ILE A 1 72 ? 0.800 -7.319 -3.748 1.00 80.81 72 ILE A C 1
ATOM 627 O O . ILE A 1 72 ? 1.937 -7.192 -3.303 1.00 80.81 72 ILE A O 1
ATOM 631 N N . ILE A 1 73 ? 0.559 -7.968 -4.887 1.00 83.88 73 ILE A N 1
ATOM 632 C CA . ILE A 1 73 ? 1.649 -8.572 -5.659 1.00 83.88 73 ILE A CA 1
ATOM 633 C C . ILE A 1 73 ? 2.527 -7.470 -6.272 1.00 83.88 73 ILE A C 1
ATOM 635 O O . ILE A 1 73 ? 3.745 -7.628 -6.306 1.00 83.88 73 ILE A O 1
ATOM 639 N N . LEU A 1 74 ? 1.959 -6.334 -6.704 1.00 86.12 74 LEU A N 1
ATOM 640 C CA . LEU A 1 74 ? 2.763 -5.208 -7.194 1.00 86.12 74 LEU A CA 1
ATOM 641 C C . LEU A 1 74 ? 3.710 -4.679 -6.104 1.00 86.12 74 LEU A C 1
ATOM 643 O O . LEU A 1 74 ? 4.902 -4.546 -6.357 1.00 86.12 74 LEU A O 1
ATOM 647 N N . LEU A 1 75 ? 3.215 -4.504 -4.875 1.00 81.19 75 LEU A N 1
ATOM 648 C CA . LEU A 1 75 ? 4.016 -4.117 -3.704 1.00 81.19 75 LEU A CA 1
ATOM 649 C C . LEU A 1 75 ? 5.065 -5.159 -3.283 1.00 81.19 75 LEU A C 1
ATOM 651 O O . LEU A 1 75 ? 5.939 -4.850 -2.484 1.00 81.19 75 LEU A O 1
ATOM 655 N N . LYS A 1 76 ? 4.986 -6.394 -3.785 1.00 79.00 76 LYS A N 1
ATOM 656 C CA . LYS A 1 76 ? 5.981 -7.456 -3.553 1.00 79.00 76 LYS A CA 1
ATOM 657 C C . LYS A 1 76 ? 7.001 -7.577 -4.684 1.00 79.00 76 LYS A C 1
ATOM 659 O O . LYS A 1 76 ? 8.026 -8.235 -4.514 1.00 79.00 76 LYS A O 1
ATOM 664 N N . THR A 1 77 ? 6.697 -7.018 -5.854 1.00 81.62 77 THR A N 1
ATOM 665 C CA . THR A 1 77 ? 7.476 -7.249 -7.072 1.00 81.62 77 THR A CA 1
ATOM 666 C C . THR A 1 77 ? 8.740 -6.401 -7.035 1.00 81.62 77 THR A C 1
ATOM 668 O O . THR A 1 77 ? 8.673 -5.180 -7.144 1.00 81.62 77 THR A O 1
ATOM 671 N N . LYS A 1 78 ? 9.903 -7.042 -6.902 1.00 80.25 78 LYS A N 1
ATOM 672 C CA . LYS A 1 78 ? 11.195 -6.351 -6.957 1.00 80.25 78 LYS A CA 1
ATOM 673 C C . LYS A 1 78 ? 11.518 -5.967 -8.401 1.00 80.25 78 LYS A C 1
ATOM 675 O O . LYS A 1 78 ? 11.450 -6.798 -9.299 1.00 80.25 78 LYS A O 1
ATOM 680 N N . SER A 1 79 ? 11.882 -4.710 -8.607 1.00 82.69 79 SER A N 1
ATOM 681 C CA . SER A 1 79 ? 12.344 -4.158 -9.880 1.00 82.69 79 SER A CA 1
ATOM 682 C C . SER A 1 79 ? 13.255 -2.960 -9.616 1.00 82.69 79 SER A C 1
ATOM 684 O O . SER A 1 79 ? 13.281 -2.428 -8.502 1.00 82.69 79 SER A O 1
ATOM 686 N N . ASN A 1 80 ? 13.947 -2.471 -10.647 1.00 82.38 80 ASN A N 1
ATOM 687 C CA . ASN A 1 80 ? 14.768 -1.255 -10.555 1.00 82.38 80 ASN A CA 1
ATOM 688 C C . ASN A 1 80 ? 13.954 -0.009 -10.147 1.00 82.38 80 ASN A C 1
ATOM 690 O O . ASN A 1 80 ? 14.509 0.972 -9.655 1.00 82.38 80 ASN A O 1
ATOM 694 N N . TYR A 1 81 ? 12.626 -0.061 -10.299 1.00 85.31 81 TYR A N 1
ATOM 695 C CA . TYR A 1 81 ? 11.696 1.002 -9.922 1.00 85.31 81 TYR A CA 1
ATOM 696 C C . TYR A 1 81 ? 10.837 0.659 -8.702 1.00 85.31 81 TYR A C 1
ATOM 698 O O . TYR A 1 81 ? 9.898 1.397 -8.404 1.00 85.31 81 TYR A O 1
ATOM 706 N N . TYR A 1 82 ? 11.160 -0.417 -7.977 1.00 82.75 82 TYR A N 1
ATOM 707 C CA . TYR A 1 82 ? 10.395 -0.905 -6.828 1.00 82.75 82 TYR A CA 1
ATOM 708 C C . TYR A 1 82 ? 10.039 0.210 -5.840 1.00 82.75 82 TYR A C 1
ATOM 710 O O . TYR A 1 82 ? 8.863 0.475 -5.614 1.00 82.75 82 TYR A O 1
ATOM 718 N N . TYR A 1 83 ? 11.039 0.945 -5.350 1.00 80.06 83 TYR A N 1
ATOM 719 C CA . TYR A 1 83 ? 10.849 2.056 -4.413 1.00 80.06 83 TYR A CA 1
ATOM 720 C C . TYR A 1 83 ? 9.893 3.136 -4.945 1.00 80.06 83 TYR A C 1
ATOM 722 O O . TYR A 1 83 ? 9.073 3.684 -4.207 1.00 80.06 83 TYR A O 1
ATOM 730 N N . LEU A 1 84 ? 9.999 3.470 -6.236 1.00 84.50 84 LEU A N 1
ATOM 731 C CA . LEU A 1 84 ? 9.161 4.490 -6.866 1.00 84.50 84 LEU A CA 1
ATOM 732 C C . LEU A 1 84 ? 7.706 4.022 -6.947 1.00 84.50 84 LEU A C 1
ATOM 734 O O . LEU A 1 84 ? 6.801 4.764 -6.564 1.00 84.50 84 LEU A O 1
ATOM 738 N N . ILE A 1 85 ? 7.498 2.798 -7.430 1.00 85.50 85 ILE A N 1
ATOM 739 C CA . ILE A 1 85 ? 6.175 2.196 -7.592 1.00 85.50 85 ILE A CA 1
ATOM 740 C C . ILE A 1 85 ? 5.521 2.019 -6.220 1.00 85.50 85 ILE A C 1
ATOM 742 O O . ILE A 1 85 ? 4.420 2.521 -6.006 1.00 85.50 85 ILE A O 1
ATOM 746 N N . SER A 1 86 ? 6.212 1.386 -5.270 1.00 81.19 86 SER A N 1
ATOM 747 C CA . SER A 1 86 ? 5.697 1.114 -3.925 1.00 81.19 86 SER A CA 1
ATOM 748 C C . SER A 1 86 ? 5.270 2.383 -3.198 1.00 81.19 86 SER A C 1
ATOM 750 O O . SER A 1 86 ? 4.179 2.425 -2.628 1.00 81.19 86 SER A O 1
ATOM 752 N N . ARG A 1 87 ? 6.073 3.452 -3.287 1.00 80.62 87 ARG A N 1
ATOM 753 C CA . ARG A 1 87 ? 5.710 4.755 -2.722 1.00 80.62 87 ARG A CA 1
ATOM 754 C C . ARG A 1 87 ? 4.410 5.294 -3.320 1.00 80.62 87 ARG A C 1
ATOM 756 O O . ARG A 1 87 ? 3.509 5.644 -2.570 1.00 80.62 87 ARG A O 1
ATOM 763 N N . TYR A 1 88 ? 4.287 5.328 -4.646 1.00 84.75 88 TYR A N 1
ATOM 764 C CA . TYR A 1 88 ? 3.080 5.847 -5.300 1.00 84.75 88 TYR A CA 1
ATOM 765 C C . TYR A 1 88 ? 1.836 5.018 -4.980 1.00 84.75 88 TYR A C 1
ATOM 767 O O . TYR A 1 88 ? 0.775 5.581 -4.732 1.00 84.75 88 TYR A O 1
ATOM 775 N N . ILE A 1 89 ? 1.950 3.688 -4.964 1.00 84.44 89 ILE A N 1
ATOM 776 C CA . ILE A 1 89 ? 0.829 2.804 -4.618 1.00 84.44 89 ILE A CA 1
ATOM 777 C C . ILE A 1 89 ? 0.341 3.063 -3.191 1.00 84.44 89 ILE A C 1
ATOM 779 O O . ILE A 1 89 ? -0.863 3.062 -2.941 1.00 84.44 89 ILE A O 1
ATOM 783 N N . LEU A 1 90 ? 1.248 3.331 -2.259 1.00 76.19 90 LEU A N 1
ATOM 784 C CA . LEU A 1 90 ? 0.845 3.705 -0.913 1.00 76.19 90 LEU A CA 1
ATOM 785 C C . LEU A 1 90 ? 0.293 5.114 -0.803 1.00 76.19 90 LEU A C 1
ATOM 787 O O . LEU A 1 90 ? -0.666 5.304 -0.066 1.00 76.19 90 LEU A O 1
ATOM 791 N N . ASP A 1 91 ? 0.848 6.079 -1.530 1.00 76.81 91 ASP A N 1
ATOM 792 C CA . ASP A 1 91 ? 0.301 7.437 -1.568 1.00 76.81 91 ASP A CA 1
ATOM 793 C C . ASP A 1 91 ? -1.139 7.410 -2.120 1.00 76.81 91 ASP A C 1
ATOM 795 O O . ASP A 1 91 ? -2.023 8.088 -1.600 1.00 76.81 91 ASP A O 1
ATOM 799 N N . ILE A 1 92 ? -1.420 6.543 -3.103 1.00 79.69 92 ILE A N 1
ATOM 800 C CA . ILE A 1 92 ? -2.781 6.248 -3.579 1.00 79.69 92 ILE A CA 1
ATOM 801 C C . ILE A 1 92 ? -3.666 5.729 -2.443 1.00 79.69 92 ILE A C 1
ATOM 803 O O . ILE A 1 92 ? -4.804 6.182 -2.298 1.00 79.69 92 ILE A O 1
ATOM 807 N N . ILE A 1 93 ? -3.176 4.758 -1.669 1.00 76.31 93 ILE A N 1
ATOM 808 C CA . ILE A 1 93 ? -3.921 4.148 -0.562 1.00 76.31 93 ILE A CA 1
ATOM 809 C C . ILE A 1 93 ? -4.188 5.182 0.542 1.00 76.31 93 ILE A C 1
ATOM 811 O O . ILE A 1 93 ? -5.332 5.324 0.969 1.00 76.31 93 ILE A O 1
ATOM 815 N N . ALA A 1 94 ? -3.166 5.933 0.955 1.00 68.69 94 ALA A N 1
ATOM 816 C CA . ALA A 1 94 ? -3.238 6.942 2.006 1.00 68.69 94 ALA A CA 1
ATOM 817 C C . ALA A 1 94 ? -4.154 8.110 1.615 1.00 68.69 94 ALA A C 1
ATOM 819 O O . ALA A 1 94 ? -5.074 8.443 2.359 1.00 68.69 94 ALA A O 1
ATOM 820 N N . HIS A 1 95 ? -3.987 8.672 0.415 1.00 71.56 95 HIS A N 1
ATOM 821 C CA . HIS A 1 95 ? -4.844 9.766 -0.042 1.00 71.56 95 HIS A CA 1
ATOM 822 C C . HIS A 1 95 ? -6.301 9.332 -0.206 1.00 71.56 95 HIS A C 1
ATOM 824 O O . HIS A 1 95 ? -7.219 10.110 0.063 1.00 71.56 95 HIS A O 1
ATOM 830 N N . ASN A 1 96 ? -6.536 8.080 -0.624 1.00 69.12 96 ASN A N 1
ATOM 831 C CA . ASN A 1 96 ? -7.899 7.569 -0.666 1.00 69.12 96 ASN A CA 1
ATOM 832 C C . ASN A 1 96 ? -8.559 7.689 0.705 1.00 69.12 96 ASN A C 1
ATOM 834 O O . ASN A 1 96 ? -9.688 8.158 0.724 1.00 69.12 96 ASN A O 1
ATOM 838 N N . LEU A 1 97 ? -7.854 7.385 1.804 1.00 62.47 97 LEU A N 1
ATOM 839 C CA . LEU A 1 97 ? -8.363 7.446 3.183 1.00 62.47 97 LEU A CA 1
ATOM 840 C C . LEU A 1 97 ? -8.721 8.857 3.644 1.00 62.47 97 LEU A C 1
ATOM 842 O O . LEU A 1 97 ? -9.804 9.052 4.190 1.00 62.47 97 LEU A O 1
ATOM 846 N N . GLU A 1 98 ? -7.858 9.838 3.381 1.00 61.44 98 GLU A N 1
ATOM 847 C CA . GLU A 1 98 ? -8.138 11.249 3.695 1.00 61.44 98 GLU A CA 1
ATOM 848 C C . GLU A 1 98 ? -9.382 11.758 2.954 1.00 61.44 98 GLU A C 1
ATOM 850 O O . GLU A 1 98 ? -10.160 12.558 3.472 1.00 61.44 98 GLU A O 1
ATOM 855 N N . SER A 1 99 ? -9.590 11.269 1.729 1.00 59.41 99 SER A N 1
ATOM 856 C CA . SER A 1 99 ? -10.698 11.681 0.865 1.00 59.41 99 SER A CA 1
ATOM 857 C C . SER A 1 99 ? -12.014 10.921 1.106 1.00 59.41 99 SER A C 1
ATOM 859 O O . SER A 1 99 ? -13.028 11.234 0.468 1.00 59.41 99 SER A O 1
ATOM 861 N N . ILE A 1 100 ? -12.048 9.947 2.029 1.00 58.50 100 ILE A N 1
ATOM 862 C CA . ILE A 1 100 ? -13.243 9.140 2.327 1.00 58.50 100 ILE A CA 1
ATOM 863 C C . ILE A 1 100 ? -14.312 9.996 3.031 1.00 58.50 100 ILE A C 1
ATOM 865 O O . ILE A 1 100 ? -14.441 10.000 4.250 1.00 58.50 100 ILE A O 1
ATOM 869 N N . LYS A 1 101 ? -15.188 10.656 2.262 1.00 56.69 101 LYS A N 1
ATOM 870 C CA . LYS A 1 101 ? -16.482 11.184 2.752 1.00 56.69 101 LYS A CA 1
ATOM 871 C C . LYS A 1 101 ? -17.551 10.086 2.843 1.00 56.69 101 LYS A C 1
ATOM 873 O O . LYS A 1 101 ? -18.559 10.142 2.134 1.00 56.69 101 LYS A O 1
ATOM 878 N N . VAL A 1 102 ? -17.320 9.019 3.613 1.00 53.72 102 VAL A N 1
ATOM 879 C CA . VAL A 1 102 ? -18.080 7.779 3.399 1.00 53.72 102 VAL A CA 1
ATOM 880 C C . VAL A 1 102 ? -18.498 7.002 4.652 1.00 53.72 102 VAL A C 1
ATOM 882 O O . VAL A 1 102 ? -17.720 6.779 5.564 1.00 53.72 102 VAL A O 1
ATOM 885 N N . THR A 1 103 ? -19.744 6.516 4.606 1.00 59.31 103 THR A N 1
ATOM 886 C CA . THR A 1 103 ? -20.416 5.559 5.505 1.00 59.31 103 THR A CA 1
ATOM 88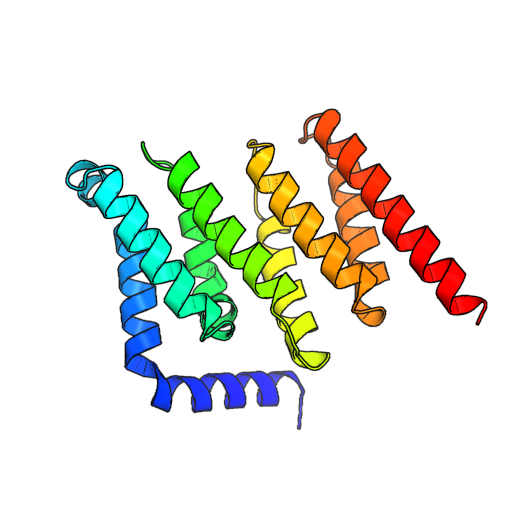7 C C . THR A 1 103 ? -19.529 4.420 6.035 1.00 59.31 103 THR A C 1
ATOM 889 O O . THR A 1 103 ? -18.778 3.833 5.255 1.00 59.31 103 THR A O 1
ATOM 892 N N . HIS A 1 104 ? -19.746 4.020 7.297 1.00 57.34 104 HIS A N 1
ATOM 893 C CA . HIS A 1 104 ? -19.048 2.945 8.032 1.00 57.34 104 HIS A CA 1
ATOM 894 C C . HIS A 1 104 ? -18.721 1.690 7.198 1.00 57.34 104 HIS A C 1
ATOM 896 O O . HIS A 1 104 ? -17.577 1.249 7.195 1.00 57.34 104 HIS A O 1
ATOM 902 N N . ASP A 1 105 ? -19.684 1.164 6.424 1.00 61.47 105 ASP A N 1
ATOM 903 C CA . ASP A 1 105 ? -19.500 -0.015 5.552 1.00 61.47 105 ASP A CA 1
ATOM 904 C C . ASP A 1 105 ? -18.254 0.080 4.653 1.00 61.47 105 ASP A C 1
ATOM 906 O O . ASP A 1 105 ? -17.598 -0.918 4.383 1.00 61.47 105 ASP A O 1
ATOM 910 N N . LYS A 1 106 ? -17.921 1.281 4.165 1.00 68.81 106 LYS A N 1
ATOM 911 C CA . LYS A 1 106 ? -16.800 1.455 3.234 1.00 68.81 106 LYS A CA 1
ATOM 912 C C . LYS A 1 106 ? -15.469 1.551 3.972 1.00 68.81 106 LYS A C 1
ATOM 914 O O . LYS A 1 106 ? -14.477 1.062 3.454 1.00 68.81 106 LYS A O 1
ATOM 919 N N . ILE A 1 107 ? -15.455 2.124 5.176 1.00 66.62 107 ILE A N 1
ATOM 920 C CA . ILE A 1 107 ? -14.261 2.172 6.031 1.00 66.62 107 ILE A CA 1
ATOM 921 C C . ILE A 1 107 ? -13.857 0.754 6.461 1.00 66.62 107 ILE A C 1
ATOM 923 O O . ILE A 1 107 ? -12.674 0.431 6.481 1.00 66.62 107 ILE A O 1
ATOM 927 N N . GLU A 1 108 ? -14.831 -0.114 6.729 1.00 69.56 108 GLU A N 1
ATOM 928 C CA . GLU A 1 108 ? -14.581 -1.514 7.080 1.00 69.56 108 GLU A CA 1
ATOM 929 C C . GLU A 1 108 ? -13.975 -2.325 5.923 1.00 69.56 108 GLU A C 1
ATOM 931 O O . GLU A 1 108 ? -12.961 -2.997 6.117 1.00 69.56 108 GLU A O 1
ATOM 936 N N . ASP A 1 109 ? -14.523 -2.216 4.706 1.00 68.69 109 ASP A N 1
ATOM 937 C CA . ASP A 1 109 ? -13.937 -2.859 3.517 1.00 68.69 109 ASP A CA 1
ATOM 938 C C . ASP A 1 109 ? -12.479 -2.398 3.287 1.00 68.69 109 ASP A C 1
ATOM 940 O O . ASP A 1 109 ? -11.602 -3.183 2.896 1.00 68.69 109 ASP A O 1
ATOM 944 N N . TYR A 1 110 ? -12.209 -1.117 3.562 1.00 71.25 110 TYR A N 1
ATOM 945 C CA . TYR A 1 110 ? -10.867 -0.543 3.515 1.00 71.25 110 TYR A CA 1
ATOM 946 C C . TYR A 1 110 ? -9.945 -1.114 4.578 1.00 71.25 110 TYR A C 1
ATOM 948 O O . TYR A 1 110 ? -8.833 -1.511 4.235 1.00 71.25 110 TYR A O 1
ATOM 956 N N . TYR A 1 111 ? -10.403 -1.193 5.827 1.00 74.81 111 TYR A N 1
ATOM 957 C CA . TYR A 1 111 ? -9.657 -1.808 6.918 1.00 74.81 111 TYR A CA 1
ATOM 958 C C . TYR A 1 111 ? -9.258 -3.246 6.575 1.00 74.81 111 TYR A C 1
ATOM 960 O O . TYR A 1 111 ? -8.079 -3.566 6.651 1.00 74.81 111 TYR A O 1
ATOM 968 N N . ILE A 1 112 ? -10.184 -4.077 6.084 1.00 73.44 112 ILE A N 1
ATOM 969 C CA . ILE A 1 112 ? -9.881 -5.466 5.684 1.00 73.44 112 ILE A CA 1
ATOM 970 C C . ILE A 1 112 ? -8.793 -5.509 4.600 1.00 73.44 112 ILE A C 1
ATOM 972 O O . ILE A 1 112 ? -7.912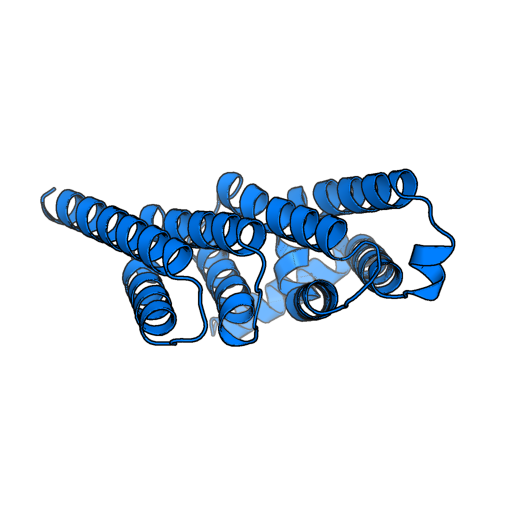 -6.372 4.603 1.00 73.44 112 ILE A O 1
ATOM 976 N N . THR A 1 113 ? -8.851 -4.586 3.641 1.00 72.25 113 THR A N 1
ATOM 977 C CA . THR A 1 113 ? -7.874 -4.511 2.546 1.00 72.25 113 THR A CA 1
ATOM 978 C C . THR A 1 113 ? -6.499 -4.098 3.062 1.00 72.25 113 THR A C 1
ATOM 980 O O . THR A 1 113 ? -5.493 -4.725 2.736 1.00 72.25 113 THR A O 1
ATOM 983 N N . LEU A 1 114 ? -6.474 -3.085 3.914 1.00 72.81 114 LEU A N 1
ATOM 984 C CA . LEU A 1 114 ? -5.293 -2.558 4.568 1.00 72.81 114 LEU A CA 1
ATOM 985 C C . LEU A 1 114 ? -4.623 -3.572 5.503 1.00 72.81 114 LEU A C 1
ATOM 987 O O . LEU A 1 114 ? -3.427 -3.824 5.374 1.00 72.81 114 LEU A O 1
ATOM 991 N N . ASP A 1 115 ? -5.396 -4.231 6.360 1.00 74.31 115 ASP A N 1
ATOM 992 C CA . ASP A 1 115 ? -4.945 -5.302 7.257 1.00 74.31 115 ASP A CA 1
ATOM 993 C C . ASP A 1 115 ? -4.334 -6.469 6.470 1.00 74.31 115 ASP A C 1
ATOM 995 O O . ASP A 1 115 ? -3.272 -6.991 6.814 1.00 74.31 115 ASP A O 1
ATOM 999 N N . SER A 1 116 ? -4.898 -6.784 5.299 1.00 69.19 116 SER A N 1
ATOM 1000 C CA . SER A 1 116 ? -4.319 -7.793 4.408 1.00 69.19 116 SER A CA 1
ATOM 1001 C C . SER A 1 116 ? -2.964 -7.402 3.797 1.00 69.19 116 SER A C 1
ATOM 1003 O O . SER A 1 116 ? -2.168 -8.298 3.495 1.00 69.19 116 SER A O 1
ATOM 1005 N N . PHE A 1 117 ? -2.673 -6.102 3.627 1.00 68.56 117 PHE A N 1
ATOM 1006 C CA . PHE A 1 117 ? -1.336 -5.649 3.225 1.00 68.56 117 PHE A CA 1
ATOM 1007 C C . PHE A 1 117 ? -0.324 -5.897 4.350 1.00 68.56 117 PHE A C 1
ATOM 1009 O O . PHE A 1 117 ? 0.758 -6.414 4.066 1.00 68.56 117 PHE A O 1
ATOM 1016 N N . PHE A 1 118 ? -0.701 -5.596 5.598 1.00 66.44 118 PHE A N 1
ATOM 1017 C CA . PHE A 1 118 ? 0.133 -5.741 6.797 1.00 66.44 118 PHE A CA 1
ATOM 1018 C C . PHE A 1 118 ? 0.459 -7.197 7.138 1.00 66.44 118 PHE A C 1
ATOM 1020 O O . PHE A 1 118 ? 1.624 -7.538 7.330 1.00 66.44 118 PHE A O 1
ATOM 1027 N N . LEU A 1 119 ? -0.545 -8.077 7.175 1.00 64.19 119 LEU A N 1
ATOM 1028 C CA . LEU A 1 119 ? -0.377 -9.458 7.650 1.00 64.19 119 LEU A CA 1
ATOM 1029 C C . LEU A 1 119 ? 0.549 -10.320 6.776 1.00 64.19 119 LEU A C 1
ATOM 1031 O O . LEU A 1 119 ? 1.002 -11.376 7.210 1.00 64.19 119 LEU A O 1
ATOM 1035 N N . LYS A 1 120 ? 0.800 -9.923 5.523 1.00 61.03 120 LYS A N 1
ATOM 1036 C CA . LYS A 1 120 ? 1.415 -10.798 4.512 1.00 61.03 120 LYS A CA 1
ATOM 1037 C C . LYS A 1 120 ? 2.856 -10.451 4.130 1.00 61.03 120 LYS A C 1
ATOM 1039 O O . LYS A 1 120 ? 3.324 -11.026 3.141 1.00 61.03 120 LYS A O 1
ATOM 1044 N N . ASN A 1 121 ? 3.543 -9.532 4.819 1.00 55.28 121 ASN A N 1
ATOM 1045 C CA . ASN A 1 121 ? 4.729 -8.900 4.231 1.00 55.28 121 ASN A CA 1
ATOM 1046 C C . ASN A 1 121 ? 5.849 -8.441 5.169 1.00 55.28 121 ASN A C 1
ATOM 1048 O O . ASN A 1 121 ? 5.637 -8.091 6.321 1.00 55.28 121 ASN A O 1
ATOM 1052 N N . ASP A 1 122 ? 7.047 -8.381 4.579 1.00 59.59 122 ASP A N 1
ATOM 1053 C CA . ASP A 1 122 ? 8.294 -7.870 5.147 1.00 59.59 122 ASP A CA 1
ATOM 1054 C C . ASP A 1 122 ? 8.729 -6.613 4.390 1.00 59.59 122 ASP A C 1
ATOM 1056 O O . ASP A 1 122 ? 9.567 -6.645 3.487 1.00 59.59 122 ASP A O 1
ATOM 1060 N N . PHE A 1 123 ? 8.061 -5.502 4.670 1.00 59.12 123 PHE A N 1
ATOM 1061 C CA . PHE A 1 123 ? 8.276 -4.268 3.927 1.00 59.12 123 PHE A CA 1
ATOM 1062 C C . PHE A 1 123 ? 9.414 -3.451 4.542 1.00 59.12 123 PHE A C 1
ATOM 1064 O O . PHE A 1 123 ? 9.158 -2.450 5.179 1.00 59.12 123 PHE A O 1
ATOM 1071 N N . SER A 1 124 ? 10.683 -3.818 4.401 1.00 58.16 124 SER A N 1
ATOM 1072 C CA . SER A 1 124 ? 11.801 -3.143 5.105 1.00 58.16 124 SER A CA 1
ATOM 1073 C C . SER A 1 124 ? 11.989 -1.627 4.836 1.00 58.16 124 SER A C 1
ATOM 1075 O O . SER A 1 124 ? 12.880 -1.001 5.411 1.00 58.16 124 SER A O 1
ATOM 1077 N N . GLU A 1 125 ? 11.149 -0.998 4.009 1.00 63.78 125 GLU A N 1
ATOM 1078 C CA . GLU A 1 125 ? 11.166 0.434 3.720 1.00 63.78 125 GLU A CA 1
ATOM 1079 C C . GLU A 1 125 ? 10.370 1.270 4.733 1.00 63.78 125 GLU A C 1
ATOM 1081 O O . GLU A 1 125 ? 9.146 1.198 4.826 1.00 63.78 125 GLU A O 1
ATOM 1086 N N . LEU A 1 126 ? 11.058 2.168 5.437 1.00 66.31 126 LEU A N 1
ATOM 1087 C CA . LEU A 1 126 ? 10.457 3.040 6.452 1.00 66.31 126 LEU A CA 1
ATOM 1088 C C . LEU A 1 126 ? 9.327 3.934 5.906 1.00 66.31 126 LEU A C 1
ATOM 1090 O O . LEU A 1 126 ? 8.285 4.061 6.541 1.00 66.31 126 LEU A O 1
ATOM 1094 N N . LYS A 1 127 ? 9.499 4.526 4.714 1.00 64.06 127 LYS A N 1
ATOM 1095 C CA . LYS A 1 127 ? 8.469 5.380 4.083 1.00 64.06 127 LYS A CA 1
ATOM 1096 C C . LYS A 1 127 ? 7.180 4.617 3.816 1.00 64.06 127 LYS A C 1
ATOM 1098 O O . LYS A 1 127 ? 6.102 5.174 3.985 1.00 64.06 127 LYS A O 1
ATOM 1103 N N . PHE A 1 128 ? 7.314 3.347 3.443 1.00 66.75 128 PHE A N 1
ATOM 1104 C CA . PHE A 1 128 ? 6.183 2.483 3.172 1.00 66.75 128 PHE A CA 1
ATOM 1105 C C . PHE A 1 128 ? 5.349 2.265 4.442 1.00 66.75 128 PHE A C 1
ATOM 1107 O O . PHE A 1 128 ? 4.136 2.483 4.460 1.00 66.75 128 PHE A O 1
ATOM 1114 N N . TRP A 1 129 ? 6.015 1.935 5.546 1.00 73.44 129 TRP A N 1
ATOM 1115 C CA . TRP A 1 129 ? 5.329 1.765 6.818 1.00 73.44 129 TRP A CA 1
ATOM 1116 C C . TRP A 1 129 ? 4.731 3.049 7.377 1.00 73.44 129 TRP A C 1
ATOM 1118 O O . TRP A 1 129 ? 3.647 2.997 7.946 1.00 73.44 129 TRP A O 1
ATOM 1128 N N . MET A 1 130 ? 5.397 4.195 7.218 1.00 73.69 130 MET A N 1
ATOM 1129 C CA . MET A 1 130 ? 4.863 5.465 7.717 1.00 73.69 130 MET A CA 1
ATOM 1130 C C . MET A 1 130 ? 3.519 5.810 7.066 1.00 73.69 130 MET A C 1
ATOM 1132 O O . MET A 1 130 ? 2.578 6.145 7.782 1.00 73.69 130 MET A O 1
ATOM 1136 N N . SER A 1 131 ? 3.388 5.666 5.741 1.00 69.19 131 SER A N 1
ATOM 1137 C CA . SER A 1 131 ? 2.114 5.924 5.049 1.00 69.19 131 SER A CA 1
ATOM 1138 C C . SER A 1 131 ? 1.013 4.955 5.489 1.00 69.19 131 SER A C 1
ATOM 1140 O O . SER A 1 131 ? -0.145 5.343 5.633 1.00 69.19 131 SER A O 1
ATOM 1142 N N . LEU A 1 132 ? 1.370 3.697 5.749 1.00 74.56 132 LEU A N 1
ATOM 1143 C CA . LEU A 1 132 ? 0.442 2.675 6.223 1.00 74.56 132 LEU A CA 1
ATOM 1144 C C . LEU A 1 132 ? 0.012 2.860 7.689 1.00 74.56 132 LEU A C 1
ATOM 1146 O O . LEU A 1 132 ? -1.160 2.676 8.009 1.00 74.56 132 LEU A O 1
ATOM 1150 N N . ILE A 1 133 ? 0.925 3.252 8.576 1.00 79.88 133 ILE A N 1
ATOM 1151 C CA . ILE A 1 133 ? 0.593 3.619 9.959 1.00 79.88 133 ILE A CA 1
ATOM 1152 C C . ILE A 1 133 ? -0.313 4.847 9.950 1.00 79.88 133 ILE A C 1
ATOM 1154 O O . ILE A 1 133 ? -1.348 4.865 10.608 1.00 79.88 133 ILE A O 1
ATOM 1158 N N . HIS A 1 134 ? 0.007 5.857 9.142 1.00 77.12 134 HIS A N 1
ATOM 1159 C CA . HIS A 1 134 ? -0.836 7.042 9.033 1.00 77.12 134 HIS A CA 1
ATOM 1160 C C . HIS A 1 134 ? -2.268 6.702 8.577 1.00 77.12 134 HIS A C 1
ATOM 1162 O O . HIS A 1 134 ? -3.250 7.181 9.153 1.00 77.12 134 HIS A O 1
ATOM 1168 N N . ALA A 1 135 ? -2.382 5.804 7.597 1.00 74.94 135 ALA A N 1
ATOM 1169 C CA . ALA A 1 135 ? -3.637 5.248 7.110 1.00 74.94 135 ALA A CA 1
ATOM 1170 C C . ALA A 1 135 ? -4.466 4.560 8.214 1.00 74.94 135 ALA A C 1
ATOM 1172 O O . ALA A 1 135 ? -5.640 4.885 8.405 1.00 74.94 135 ALA A O 1
ATOM 1173 N N . PHE A 1 136 ? -3.862 3.631 8.959 1.00 79.12 136 PHE A N 1
ATOM 1174 C CA . PHE A 1 136 ? -4.539 2.899 10.037 1.00 79.12 136 PHE A CA 1
ATOM 1175 C C . PHE A 1 136 ? -4.926 3.815 11.190 1.00 79.12 136 PHE A C 1
ATOM 1177 O O . PHE A 1 136 ? -6.065 3.772 11.651 1.00 79.12 136 PHE A O 1
ATOM 1184 N N . THR A 1 137 ? -4.020 4.687 11.625 1.00 81.31 137 THR A N 1
ATOM 1185 C CA . THR A 1 137 ? -4.311 5.643 12.694 1.00 81.31 137 THR A CA 1
ATOM 1186 C C . THR A 1 137 ? -5.497 6.520 12.318 1.00 81.31 137 THR A C 1
ATOM 1188 O O . THR A 1 137 ? -6.421 6.666 13.113 1.00 81.31 137 THR A O 1
ATOM 1191 N N . SER A 1 138 ? -5.549 7.016 11.081 1.00 72.56 138 SER A N 1
ATOM 1192 C CA . SER A 1 138 ? -6.695 7.792 10.599 1.00 72.56 138 SER A CA 1
ATOM 1193 C C . SER A 1 138 ? -8.002 6.992 10.682 1.00 72.56 138 SER A C 1
ATOM 1195 O O . SER A 1 138 ? -8.991 7.490 11.219 1.00 72.56 138 SER A O 1
ATOM 1197 N N . ILE A 1 139 ? -8.014 5.727 10.246 1.00 75.19 139 ILE A N 1
ATOM 1198 C CA . ILE A 1 139 ? -9.205 4.867 10.371 1.00 75.19 139 ILE A CA 1
ATOM 1199 C C . ILE A 1 139 ? -9.627 4.710 11.834 1.00 75.19 139 ILE A C 1
ATOM 1201 O O . ILE A 1 139 ? -10.808 4.866 12.135 1.00 75.19 139 ILE A O 1
ATOM 1205 N N . ALA A 1 140 ? -8.694 4.432 12.744 1.00 79.81 140 ALA A N 1
ATOM 1206 C CA . ALA A 1 140 ? -9.006 4.245 14.160 1.00 79.81 140 ALA A CA 1
ATOM 1207 C C . ALA A 1 140 ? -9.611 5.507 14.801 1.00 79.81 140 ALA A C 1
ATOM 1209 O O . ALA A 1 140 ? -10.539 5.413 15.606 1.00 79.81 140 ALA A O 1
ATOM 1210 N N . LEU A 1 141 ? -9.130 6.691 14.408 1.00 74.69 141 LEU A N 1
ATOM 1211 C CA . LEU A 1 141 ? -9.616 7.971 14.930 1.00 74.69 141 LEU A CA 1
ATOM 1212 C C . LEU A 1 141 ? -11.022 8.336 14.431 1.00 74.69 141 LEU A C 1
ATOM 1214 O O . LEU A 1 141 ? -11.818 8.905 15.192 1.00 74.69 141 LEU A O 1
ATOM 1218 N N . TYR A 1 142 ? -11.329 8.010 13.172 1.00 72.50 142 TYR A N 1
ATOM 1219 C CA . TYR A 1 142 ? -12.600 8.359 12.531 1.00 72.50 142 TYR A CA 1
ATOM 1220 C C . TYR A 1 142 ? -13.651 7.237 12.576 1.00 72.50 142 TYR A C 1
ATOM 1222 O O . TYR A 1 142 ? -14.837 7.514 12.397 1.00 72.50 142 TYR A O 1
ATOM 1230 N N . CYS A 1 143 ? -13.259 5.990 12.853 1.00 71.75 143 CYS A N 1
ATOM 1231 C CA . CYS A 1 143 ? -14.145 4.826 12.879 1.00 71.75 143 CYS A CA 1
ATOM 1232 C C . CYS A 1 143 ? -13.956 3.988 14.151 1.00 71.75 143 CYS A C 1
ATOM 1234 O O . CYS A 1 143 ? -13.237 2.988 14.179 1.00 71.75 143 CYS A O 1
ATOM 1236 N N . HIS A 1 144 ? -14.676 4.372 15.206 1.00 71.94 144 HIS A N 1
ATOM 1237 C CA . HIS A 1 144 ? -14.549 3.791 16.546 1.00 71.94 144 HIS A CA 1
ATOM 1238 C C . HIS A 1 144 ? -14.720 2.269 16.608 1.00 71.94 144 HIS A C 1
ATOM 1240 O O . HIS A 1 144 ? -13.988 1.618 17.349 1.00 71.94 144 HIS A O 1
ATOM 1246 N N . GLY A 1 145 ? -15.607 1.688 15.791 1.00 73.31 145 GLY A N 1
ATOM 1247 C CA . GLY A 1 145 ? -15.808 0.234 15.735 1.00 73.31 145 GLY A CA 1
ATOM 1248 C C . GLY A 1 145 ? -14.575 -0.560 15.279 1.00 73.31 145 GLY A C 1
ATOM 1249 O O . GLY A 1 145 ? -14.478 -1.748 15.562 1.00 73.31 145 GLY A O 1
ATOM 1250 N N . LEU A 1 146 ? -13.615 0.091 14.613 1.00 78.81 146 LEU A N 1
ATOM 1251 C CA . LEU A 1 146 ? -12.379 -0.530 14.118 1.00 78.81 146 LEU A CA 1
ATOM 1252 C C . LEU A 1 146 ? -11.149 -0.172 14.962 1.00 78.81 146 LEU A C 1
ATOM 1254 O O . LEU A 1 146 ? -10.092 -0.771 14.782 1.00 78.81 146 LEU A O 1
ATOM 1258 N N . SER A 1 147 ? -11.282 0.766 15.905 1.00 83.25 147 SER A N 1
ATOM 1259 C CA . SER A 1 147 ? -10.178 1.262 16.736 1.00 83.25 147 SER A CA 1
ATOM 1260 C C . SER A 1 147 ? -9.485 0.137 17.512 1.00 83.25 147 SER A C 1
ATOM 1262 O O . SER A 1 147 ? -8.269 -0.020 17.427 1.00 83.25 147 SER A O 1
ATOM 1264 N N . ASN A 1 148 ? -10.260 -0.713 18.196 1.00 83.75 148 ASN A N 1
ATOM 1265 C CA . ASN A 1 148 ? -9.711 -1.824 18.981 1.00 83.75 148 ASN A CA 1
ATOM 1266 C C . ASN A 1 148 ? -8.985 -2.852 18.107 1.00 83.75 148 ASN A C 1
ATOM 1268 O O . ASN A 1 148 ? -7.937 -3.360 18.491 1.00 83.75 148 ASN A O 1
ATOM 1272 N N . HIS A 1 149 ? -9.506 -3.128 16.912 1.00 82.62 149 HIS A N 1
ATOM 1273 C CA . HIS A 1 149 ? -8.857 -4.036 15.974 1.00 82.62 149 HIS A CA 1
ATOM 1274 C C . HIS A 1 149 ? -7.522 -3.478 15.464 1.00 82.62 149 HIS A C 1
ATOM 1276 O O . HIS A 1 149 ? -6.545 -4.215 15.383 1.00 82.62 149 HIS A O 1
ATOM 1282 N N . ILE A 1 150 ? -7.449 -2.171 15.195 1.00 85.56 150 ILE A N 1
ATOM 1283 C CA . ILE A 1 150 ? -6.208 -1.499 14.781 1.00 85.56 150 ILE A CA 1
ATOM 1284 C C . ILE A 1 150 ? -5.172 -1.496 15.909 1.00 85.56 150 ILE A C 1
ATOM 1286 O O . ILE A 1 150 ? -3.997 -1.753 15.651 1.00 85.56 150 ILE A O 1
ATOM 1290 N N . LEU A 1 151 ? -5.600 -1.276 17.157 1.00 88.00 151 LEU A N 1
ATOM 1291 C CA . LEU A 1 151 ? -4.730 -1.390 18.330 1.00 88.00 151 LEU A CA 1
ATOM 1292 C C . LEU A 1 151 ? -4.118 -2.793 18.446 1.00 88.00 151 LEU A C 1
ATOM 1294 O O . LEU A 1 151 ? -2.906 -2.906 18.610 1.00 88.00 151 LEU A O 1
ATOM 1298 N N . ILE A 1 152 ? -4.920 -3.847 18.264 1.00 86.19 152 ILE A N 1
ATOM 1299 C CA . ILE A 1 152 ? -4.438 -5.237 18.262 1.00 86.19 152 ILE A CA 1
ATOM 1300 C C . ILE A 1 152 ? -3.450 -5.478 17.109 1.00 86.19 152 ILE A C 1
ATOM 1302 O O . ILE A 1 152 ? -2.403 -6.094 17.316 1.00 86.19 152 ILE A O 1
ATOM 1306 N N . THR A 1 153 ? -3.732 -4.978 15.897 1.00 84.75 153 THR A N 1
ATOM 1307 C CA . THR A 1 153 ? -2.800 -5.089 14.759 1.00 84.75 153 THR A CA 1
ATOM 1308 C C . THR A 1 153 ? -1.459 -4.415 15.077 1.00 84.75 153 THR A C 1
ATOM 1310 O O . THR A 1 153 ? -0.406 -5.003 14.833 1.00 84.75 153 THR A O 1
ATOM 1313 N N . TYR A 1 154 ? -1.468 -3.220 15.672 1.00 87.88 154 TYR A N 1
ATOM 1314 C CA . TYR A 1 154 ? -0.252 -2.518 16.096 1.00 87.88 154 TYR A CA 1
ATOM 1315 C C . TYR A 1 154 ? 0.523 -3.252 17.197 1.00 87.88 154 TYR A C 1
ATOM 1317 O O . TYR A 1 154 ? 1.745 -3.379 17.100 1.00 87.88 154 TYR A O 1
ATOM 1325 N N . GLU A 1 155 ? -0.164 -3.784 18.206 1.00 86.69 155 GLU A N 1
ATOM 1326 C CA . GLU A 1 155 ? 0.454 -4.580 19.273 1.00 86.69 155 GLU A CA 1
ATOM 1327 C C . GLU A 1 155 ? 1.126 -5.843 18.703 1.00 86.69 155 GLU A C 1
ATOM 1329 O O . GLU A 1 155 ? 2.296 -6.109 18.993 1.00 86.69 155 GLU A O 1
ATOM 1334 N N . ASN A 1 156 ? 0.454 -6.551 17.789 1.00 83.62 156 ASN A N 1
ATOM 1335 C CA . ASN A 1 156 ? 1.016 -7.715 17.097 1.00 83.62 156 ASN A CA 1
ATOM 1336 C C . ASN A 1 156 ? 2.276 -7.373 16.284 1.00 83.62 156 ASN A C 1
ATOM 1338 O O . ASN A 1 156 ? 3.230 -8.153 16.267 1.00 83.62 156 ASN A O 1
ATOM 1342 N N . LEU A 1 157 ? 2.317 -6.207 15.631 1.00 77.88 157 LEU A N 1
ATOM 1343 C CA . LEU A 1 157 ? 3.499 -5.757 14.886 1.00 77.88 157 LEU A CA 1
ATOM 1344 C C . LEU A 1 157 ? 4.680 -5.438 15.803 1.00 77.88 157 LEU A C 1
ATOM 1346 O O . LEU A 1 157 ? 5.814 -5.758 15.463 1.00 77.88 157 LEU A O 1
ATOM 1350 N N . ILE A 1 158 ? 4.442 -4.834 16.969 1.00 81.50 158 ILE A N 1
ATOM 1351 C CA . ILE A 1 158 ? 5.512 -4.539 17.935 1.00 81.50 158 ILE A CA 1
ATOM 1352 C C . ILE A 1 158 ? 6.140 -5.837 18.465 1.00 81.50 158 ILE A C 1
ATOM 1354 O O . ILE A 1 158 ? 7.369 -5.911 18.604 1.00 81.50 158 ILE A O 1
ATOM 1358 N N . ILE A 1 159 ? 5.308 -6.851 18.733 1.00 80.31 159 ILE A N 1
ATOM 1359 C CA . ILE A 1 159 ? 5.733 -8.173 19.223 1.00 80.31 159 ILE A CA 1
ATOM 1360 C C . ILE A 1 159 ? 6.582 -8.902 18.174 1.00 80.3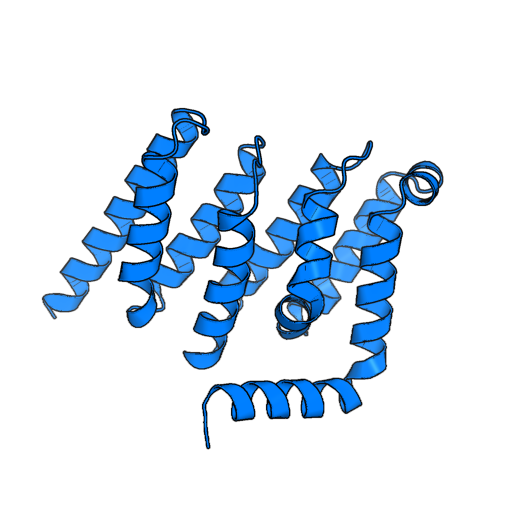1 159 ILE A C 1
ATOM 1362 O O . ILE A 1 159 ? 7.548 -9.587 18.516 1.00 80.31 159 ILE A O 1
ATOM 1366 N N . GLN A 1 160 ? 6.279 -8.726 16.886 1.00 72.38 160 GLN A N 1
ATOM 1367 C CA . GLN A 1 160 ? 7.115 -9.249 15.810 1.00 72.38 160 GLN A CA 1
ATOM 1368 C C . GLN A 1 160 ? 8.488 -8.542 15.821 1.00 72.38 160 GLN A C 1
ATOM 1370 O O . GLN A 1 160 ? 8.640 -7.392 15.412 1.00 72.38 160 GLN A O 1
ATOM 1375 N N . ASN A 1 161 ? 9.541 -9.248 16.249 1.00 61.12 161 ASN A N 1
ATOM 1376 C CA . ASN A 1 161 ? 10.934 -8.758 16.302 1.00 61.12 161 ASN A CA 1
ATOM 1377 C C . ASN A 1 161 ? 11.603 -8.544 14.932 1.00 61.12 161 ASN A C 1
ATOM 1379 O O . ASN A 1 161 ? 12.823 -8.493 14.821 1.00 61.12 161 ASN A O 1
ATOM 1383 N N . LYS A 1 162 ? 10.796 -8.404 13.886 1.00 68.06 162 LYS A N 1
ATOM 1384 C CA . LYS A 1 162 ? 11.238 -8.275 12.504 1.00 68.06 162 LYS A CA 1
ATOM 1385 C C . LYS A 1 162 ? 11.453 -6.823 12.072 1.00 68.06 162 LYS A C 1
ATOM 1387 O O . LYS A 1 162 ? 12.131 -6.568 11.083 1.00 68.06 162 LYS A O 1
ATOM 1392 N N . TYR A 1 163 ? 10.880 -5.871 12.808 1.00 71.19 163 TYR A N 1
ATOM 1393 C CA . TYR A 1 163 ? 10.842 -4.472 12.397 1.00 71.19 163 TYR A CA 1
ATOM 1394 C C . TYR A 1 163 ? 11.886 -3.599 13.109 1.00 71.19 163 TYR A C 1
ATOM 1396 O O . TYR A 1 163 ? 12.150 -3.812 14.298 1.00 71.19 163 TYR A O 1
ATOM 1404 N N . PRO A 1 164 ? 12.435 -2.575 12.424 1.00 73.81 164 PRO A N 1
ATOM 1405 C CA . PRO A 1 164 ? 13.355 -1.612 13.023 1.00 73.81 164 PRO A CA 1
ATOM 1406 C C . PRO A 1 164 ? 12.774 -0.926 14.268 1.00 73.81 164 PRO A C 1
ATOM 1408 O O . PRO A 1 164 ? 11.589 -0.593 14.305 1.00 73.81 164 PRO A O 1
ATOM 1411 N N . LEU A 1 165 ? 13.627 -0.629 15.256 1.00 78.44 165 LEU A N 1
ATOM 1412 C CA . LEU A 1 165 ? 13.239 0.057 16.501 1.00 78.44 165 LEU A CA 1
ATOM 1413 C C . LEU A 1 165 ? 12.492 1.375 16.255 1.00 78.44 165 LEU A C 1
ATOM 1415 O O . LEU A 1 165 ? 11.495 1.646 16.918 1.00 78.44 165 LEU A O 1
ATOM 1419 N N . ILE A 1 166 ? 12.932 2.157 15.263 1.00 78.19 166 ILE A N 1
ATOM 1420 C CA . ILE A 1 166 ? 12.281 3.419 14.890 1.00 78.19 166 ILE A CA 1
ATOM 1421 C C . ILE A 1 166 ? 10.819 3.213 14.481 1.00 78.19 166 ILE A C 1
ATOM 1423 O O . ILE A 1 166 ? 9.964 4.029 14.808 1.00 78.19 166 ILE A O 1
ATOM 1427 N N . LEU A 1 167 ? 10.507 2.093 13.824 1.00 76.69 167 LEU A N 1
ATOM 1428 C CA . LEU A 1 167 ? 9.141 1.792 13.432 1.00 76.69 167 LEU A CA 1
ATOM 1429 C C . LEU A 1 167 ? 8.289 1.421 14.644 1.00 76.69 167 LEU A C 1
ATOM 1431 O O . LEU A 1 167 ? 7.167 1.903 14.773 1.00 76.69 167 LEU A O 1
ATOM 1435 N N . LYS A 1 168 ? 8.835 0.606 15.553 1.00 83.31 168 LYS A N 1
ATOM 1436 C CA . LYS A 1 168 ? 8.154 0.251 16.805 1.00 83.31 168 LYS A CA 1
ATOM 1437 C C . LYS A 1 168 ? 7.814 1.502 17.6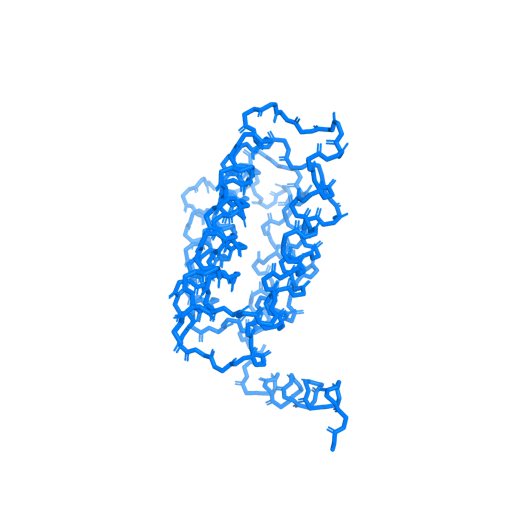18 1.00 83.31 168 LYS A C 1
ATOM 1439 O O . LYS A 1 168 ? 6.698 1.604 18.113 1.00 83.31 168 LYS A O 1
ATOM 1444 N N . TYR A 1 169 ? 8.733 2.465 17.691 1.00 83.94 169 TYR A N 1
ATOM 1445 C CA . TYR A 1 169 ? 8.496 3.746 18.357 1.00 83.94 169 TYR A CA 1
ATOM 1446 C C . TYR A 1 169 ? 7.323 4.516 17.734 1.00 83.94 169 TYR A C 1
ATOM 1448 O O . TYR A 1 169 ? 6.384 4.870 18.442 1.00 83.94 169 TYR A O 1
ATOM 1456 N N . ILE A 1 170 ? 7.317 4.678 16.406 1.00 83.25 170 ILE A N 1
ATOM 1457 C CA . ILE A 1 170 ? 6.224 5.353 15.687 1.00 83.25 170 ILE A CA 1
ATOM 1458 C C . ILE A 1 170 ? 4.884 4.641 15.938 1.00 83.25 170 ILE A C 1
ATOM 1460 O O . ILE A 1 170 ? 3.870 5.295 16.181 1.00 83.25 170 ILE A O 1
ATOM 1464 N N . ILE A 1 171 ? 4.853 3.304 15.908 1.00 85.44 171 ILE A N 1
ATOM 1465 C CA . ILE A 1 171 ? 3.631 2.535 16.190 1.00 85.44 171 ILE A CA 1
ATOM 1466 C C . ILE A 1 171 ? 3.146 2.796 17.625 1.00 85.44 171 ILE A C 1
ATOM 1468 O O . ILE A 1 171 ? 1.954 3.028 17.821 1.00 85.44 171 ILE A O 1
ATOM 1472 N N . ILE A 1 172 ? 4.043 2.819 18.616 1.00 86.88 172 ILE A N 1
ATOM 1473 C CA . ILE A 1 172 ? 3.702 3.107 20.021 1.00 86.88 172 ILE A CA 1
ATOM 1474 C C . ILE A 1 172 ? 3.098 4.510 20.173 1.00 86.88 172 ILE A C 1
ATOM 1476 O O . ILE A 1 172 ? 2.071 4.664 20.837 1.00 86.88 172 ILE A O 1
ATOM 1480 N N . GLU A 1 173 ? 3.677 5.528 19.534 1.00 86.12 173 GLU A N 1
ATOM 1481 C CA . GLU A 1 173 ? 3.104 6.881 19.544 1.00 86.12 173 GLU A CA 1
ATOM 1482 C C . GLU A 1 173 ? 1.681 6.898 18.971 1.00 86.12 173 GLU A C 1
ATOM 1484 O O . GLU A 1 173 ? 0.769 7.489 19.553 1.00 86.12 173 GLU A O 1
ATOM 1489 N N . ASN A 1 174 ? 1.464 6.185 17.866 1.00 86.94 174 ASN A N 1
ATOM 1490 C CA . ASN A 1 174 ? 0.157 6.093 17.223 1.00 86.94 174 ASN A CA 1
ATOM 1491 C C . ASN A 1 174 ? -0.868 5.313 18.069 1.00 86.94 174 ASN A C 1
ATOM 1493 O O . ASN A 1 174 ? -2.028 5.722 18.135 1.00 86.94 174 ASN A O 1
ATOM 1497 N N . ILE A 1 175 ? -0.455 4.252 18.775 1.00 89.12 175 ILE A N 1
ATOM 1498 C CA . ILE A 1 175 ? -1.289 3.565 19.780 1.00 89.12 175 ILE A CA 1
ATOM 1499 C C . ILE A 1 175 ? -1.771 4.562 20.840 1.00 89.12 175 ILE A C 1
ATOM 1501 O O . ILE A 1 175 ? -2.964 4.602 21.155 1.00 89.12 175 ILE A O 1
ATOM 1505 N N . ASN A 1 176 ? -0.861 5.377 21.379 1.00 86.44 176 ASN A N 1
ATOM 1506 C CA . ASN A 1 176 ? -1.184 6.344 22.427 1.00 86.44 176 ASN A CA 1
ATOM 1507 C C . ASN A 1 176 ? -2.146 7.427 21.924 1.00 86.44 176 ASN A C 1
ATOM 1509 O O . ASN A 1 176 ? -3.104 7.762 22.621 1.00 86.44 176 ASN A O 1
ATOM 1513 N N . LEU A 1 177 ? -1.951 7.925 20.698 1.00 86.44 177 LEU A N 1
ATOM 1514 C CA . LEU A 1 177 ? -2.876 8.870 20.061 1.00 86.44 177 LEU A CA 1
ATOM 1515 C C . LEU A 1 177 ? -4.298 8.300 19.964 1.00 86.44 177 LEU A C 1
ATOM 1517 O O . LEU A 1 177 ? -5.259 8.966 20.357 1.00 86.44 177 LEU A O 1
ATOM 1521 N N . ILE A 1 178 ? -4.433 7.057 19.493 1.00 85.00 178 ILE A N 1
ATOM 1522 C CA . ILE A 1 178 ? -5.729 6.377 19.370 1.00 85.00 178 ILE A CA 1
ATOM 1523 C C . ILE A 1 178 ? -6.382 6.204 20.749 1.00 85.00 178 ILE A C 1
ATOM 1525 O O . ILE A 1 178 ? -7.547 6.575 20.926 1.00 85.00 178 ILE A O 1
ATOM 1529 N N . LYS A 1 179 ? -5.635 5.692 21.740 1.00 85.38 179 LYS A N 1
ATOM 1530 C CA . LYS A 1 179 ? -6.139 5.465 23.107 1.00 85.38 179 LYS A CA 1
ATOM 1531 C C . LYS A 1 179 ? -6.599 6.777 23.758 1.00 85.38 179 LYS A C 1
ATOM 1533 O O . LYS A 1 179 ? -7.728 6.845 24.244 1.00 85.38 179 LYS A O 1
ATOM 1538 N N . ASN A 1 180 ? -5.812 7.849 23.667 1.00 79.56 180 ASN A N 1
ATOM 1539 C CA . ASN A 1 180 ? -6.148 9.151 24.260 1.00 79.56 180 ASN A CA 1
ATOM 1540 C C . ASN A 1 180 ? -7.403 9.792 23.639 1.00 79.56 180 ASN A C 1
ATOM 1542 O O . ASN A 1 180 ? -8.244 10.355 24.347 1.00 79.56 180 ASN A O 1
ATOM 1546 N N . ILE A 1 181 ? -7.572 9.685 22.319 1.00 72.69 181 ILE A N 1
ATOM 1547 C CA . ILE A 1 181 ? -8.755 10.226 21.632 1.00 72.69 181 ILE A CA 1
ATOM 1548 C C . ILE A 1 181 ? -10.000 9.368 21.905 1.00 72.69 181 ILE A C 1
ATOM 1550 O O . ILE A 1 181 ? -11.107 9.896 22.017 1.00 72.69 181 ILE A O 1
ATOM 1554 N N . SER A 1 182 ? -9.840 8.052 22.060 1.00 61.59 182 SER A N 1
ATOM 1555 C CA . SER A 1 182 ? -10.950 7.183 22.465 1.00 61.59 182 SER A CA 1
ATOM 1556 C C . SER A 1 182 ? -11.443 7.503 23.884 1.00 61.59 182 SER A C 1
ATOM 1558 O O . SER A 1 182 ? -12.649 7.621 24.093 1.00 61.59 182 SER A O 1
ATOM 1560 N N . TYR A 1 183 ? -10.520 7.762 24.817 1.00 57.91 183 TYR A N 1
ATOM 1561 C CA . TYR A 1 183 ? -10.817 8.085 26.214 1.00 57.91 183 TYR A CA 1
ATOM 1562 C C . TYR A 1 183 ? -11.526 9.440 26.376 1.00 57.91 183 TYR A C 1
ATOM 1564 O O . TYR A 1 183 ? -12.499 9.568 27.118 1.00 57.91 183 TYR A O 1
ATOM 1572 N N . THR A 1 184 ? -11.094 10.456 25.625 1.00 58.06 184 THR A N 1
ATOM 1573 C CA . THR A 1 184 ? -11.734 11.786 25.640 1.00 58.06 184 THR A CA 1
ATOM 1574 C C . THR A 1 184 ? -13.145 11.784 25.047 1.00 58.06 184 THR A C 1
ATOM 1576 O O . THR A 1 184 ? -13.970 12.605 25.443 1.00 58.06 184 THR A O 1
ATOM 1579 N N . LYS A 1 185 ? -13.457 10.858 24.132 1.00 53.75 185 LYS A N 1
ATOM 1580 C CA . LYS A 1 185 ? -14.809 10.699 23.573 1.00 53.75 185 LYS A CA 1
ATOM 1581 C C . LYS A 1 185 ? -15.754 9.891 24.466 1.00 53.75 185 LYS A C 1
ATOM 1583 O O . LYS A 1 185 ? -16.948 10.134 24.385 1.00 53.75 185 LYS A O 1
ATOM 1588 N N . SER A 1 186 ? -15.258 8.982 25.310 1.00 52.19 186 SER A N 1
ATOM 1589 C CA . SER A 1 186 ? -16.090 8.253 26.289 1.00 52.19 186 SER A CA 1
ATOM 1590 C C . SER A 1 186 ? -16.454 9.071 27.533 1.00 52.19 186 SER A C 1
ATOM 1592 O O . SER A 1 186 ? -17.308 8.653 28.305 1.00 52.19 186 SER A O 1
ATOM 1594 N N . MET A 1 187 ? -15.786 10.208 27.751 1.00 46.09 187 MET A N 1
ATOM 1595 C CA . MET A 1 187 ? -16.066 11.151 28.844 1.00 46.09 187 MET A CA 1
ATOM 1596 C C . MET A 1 187 ? -17.034 12.285 28.454 1.00 46.09 187 MET A C 1
ATOM 1598 O O . MET A 1 187 ? -17.272 13.179 29.264 1.00 46.09 187 MET A O 1
ATOM 1602 N N . ARG A 1 188 ? -17.564 12.275 27.226 1.00 41.78 188 ARG A N 1
ATOM 1603 C CA . ARG A 1 188 ? -18.654 13.148 26.764 1.00 41.78 188 ARG A CA 1
ATOM 1604 C C . ARG A 1 188 ? -19.936 12.344 26.639 1.00 41.78 188 ARG A C 1
ATOM 1606 O O . ARG A 1 188 ? -20.996 12.950 26.894 1.00 41.78 188 ARG A O 1
#

Radius of gyration: 17.52 Å; chains: 1; bounding box: 44×24×51 Å

Sequence (188 aa):
MNKYFRVYFKTILWSKKNEWLYQITKLVLYKLRCSEILEILNKDCIKELLKGLYNIIKNNYRLLLVLKNEFIILLKTKSNYYYLISRYILDIIAHNLESIKVTHDKIEDYYITLDSFFLKNDFSELKFWMSLIHAFTSIALYCHGLSNHILITYENLIIQNKYPLILKYIIIENINLIKNISYTKSMR

Organism: Plasmodium yoelii yoelii (NCBI:txid73239)